Protein AF-A0A6P0PBB9-F1 (afdb_monomer)

Foldseek 3Di:
DDDDDDDDDPDDPPPPPPPPQPQDFWKKKKKFAADQFPAGDMWIWMWTWHSDAPDDQKTFTPWIWTADFPQLPDDPRDTQPPRFHNWPATIFGADPSDTLFGFTWTHDQQWTWTDGWDWDQDPVGIDTFAKTFGARPRHNDRRNGGIDHRCPGMDMDTPDDDPPPPPPPPVVVVVVVVVVVVVVVVVVPPD

Nearest PDB structures (foldseek):
  7dmn-assembly1_A  TM=2.524E-01  e=2.178E+00  Fusarium sp. FN080326
  5e4h-assembly2_B  TM=2.652E-01  e=3.005E+00  Dictyostelium discoideum
  8iyj-assembly1_T  TM=2.544E-01  e=4.869E+00  Mus musculus
  7ung-assembly1_Z  TM=2.372E-01  e=6.034E+00  Homo sapiens
  8snb-assembly1_7I  TM=2.114E-01  e=5.137E+00  Strongylocentrotus purpuratus

Sequence (191 aa):
MFKHFSIAAVGAAITTFTAVSAASAATFGFSFSNVNGAVNGTVEGTIELIESPVRDDRFLATSVIVTSSPDLGYNLPLNIFTDINQPSANTFIVVGGEIDGLLFNSNNETEGLFLNLIPVITPTGPELIGAALLSSAGARDPFSGVADIGASTVTFTSLSTTIPETVPEPGTILGLLTVGSLGALTRKREA

pLDDT: mean 79.9, std 23.29, range [30.28, 98.75]

Structure (mmCIF, N/CA/C/O backbone):
data_AF-A0A6P0PBB9-F1
#
_entry.id   AF-A0A6P0PBB9-F1
#
loop_
_atom_site.group_PDB
_atom_site.id
_atom_site.type_symbol
_atom_site.label_atom_id
_atom_site.label_alt_id
_atom_site.label_comp_id
_atom_site.label_asym_id
_atom_site.label_entity_id
_atom_site.label_seq_id
_atom_site.pdbx_PDB_ins_code
_atom_site.Cartn_x
_atom_site.Cartn_y
_atom_site.Cartn_z
_atom_site.occupancy
_atom_site.B_iso_or_equiv
_atom_site.auth_seq_id
_atom_site.auth_comp_id
_atom_site.auth_asym_id
_atom_site.auth_atom_id
_atom_site.pdbx_PDB_model_num
ATOM 1 N N . MET A 1 1 ? -44.610 -6.945 70.951 1.00 39.91 1 MET A N 1
ATOM 2 C CA . MET A 1 1 ? -43.267 -7.561 70.910 1.00 39.91 1 MET A CA 1
ATOM 3 C C . MET A 1 1 ? -42.734 -7.363 69.499 1.00 39.91 1 MET A C 1
ATOM 5 O O . MET A 1 1 ? -43.239 -7.976 68.572 1.00 39.91 1 MET A O 1
ATOM 9 N N . PHE A 1 2 ? -41.846 -6.386 69.322 1.00 34.22 2 PHE A N 1
ATOM 10 C CA . PHE A 1 2 ? -41.266 -6.026 68.028 1.00 34.22 2 PHE A CA 1
ATOM 11 C C . PHE A 1 2 ? -40.324 -7.126 67.533 1.00 34.22 2 PHE A C 1
ATOM 13 O O . PHE A 1 2 ? -39.486 -7.581 68.307 1.00 34.22 2 PHE A O 1
ATOM 20 N N . LYS A 1 3 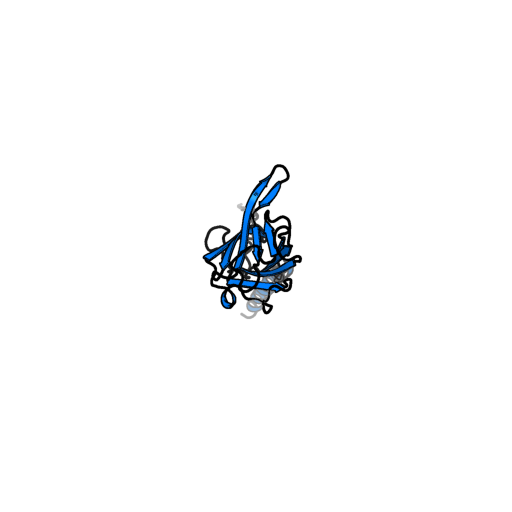? -40.391 -7.458 66.240 1.00 33.62 3 LYS A N 1
ATOM 21 C CA . LYS A 1 3 ? -39.208 -7.774 65.429 1.00 33.62 3 LYS A CA 1
ATOM 22 C C . LYS A 1 3 ? -39.499 -7.455 63.962 1.00 33.62 3 LYS A C 1
ATOM 24 O O . LYS A 1 3 ? -40.267 -8.138 63.297 1.00 33.62 3 LYS A O 1
ATOM 29 N N . HIS A 1 4 ? -38.892 -6.356 63.526 1.00 30.28 4 HIS A N 1
ATOM 30 C CA . HIS A 1 4 ? -38.685 -5.987 62.135 1.00 30.28 4 HIS A CA 1
ATOM 31 C C . HIS A 1 4 ? -37.740 -7.010 61.493 1.00 30.28 4 HIS A C 1
ATOM 33 O O . HIS A 1 4 ? -36.722 -7.344 62.099 1.00 30.28 4 HIS A O 1
ATOM 39 N N . PHE A 1 5 ? -38.027 -7.445 60.269 1.00 32.44 5 PHE A N 1
ATOM 40 C CA . PHE A 1 5 ? -36.995 -7.939 59.362 1.00 32.44 5 PHE A CA 1
ATOM 41 C C . PHE A 1 5 ? -37.011 -7.054 58.121 1.00 32.44 5 PHE A C 1
ATOM 43 O O . PHE A 1 5 ? -37.933 -7.098 57.310 1.00 32.44 5 PHE A O 1
ATOM 50 N N . SER A 1 6 ? -35.999 -6.198 58.039 1.00 30.73 6 SER A N 1
ATOM 51 C CA . SER A 1 6 ? -35.728 -5.335 56.901 1.00 30.73 6 SER A CA 1
ATOM 52 C C . SER A 1 6 ? -34.857 -6.070 55.881 1.00 30.73 6 SER A C 1
ATOM 54 O O . SER A 1 6 ? -33.832 -6.631 56.248 1.00 30.73 6 SER A O 1
ATOM 56 N N . ILE A 1 7 ? -35.307 -6.009 54.623 1.00 39.69 7 ILE A N 1
ATOM 57 C CA . ILE A 1 7 ? -34.580 -5.645 53.391 1.00 39.69 7 ILE A CA 1
ATOM 58 C C . ILE A 1 7 ? -33.255 -6.366 53.095 1.00 39.69 7 ILE A C 1
ATOM 60 O O . ILE A 1 7 ? -32.266 -6.162 53.786 1.00 39.69 7 ILE A O 1
ATOM 64 N N . ALA A 1 8 ? -33.192 -7.010 51.924 1.00 35.41 8 ALA A N 1
ATOM 65 C CA . ALA A 1 8 ? -32.148 -6.722 50.931 1.00 35.41 8 ALA A CA 1
ATOM 66 C C . ALA A 1 8 ? -32.523 -7.333 49.572 1.00 35.41 8 ALA A C 1
ATOM 68 O O . ALA A 1 8 ? -32.266 -8.504 49.304 1.00 35.41 8 ALA A O 1
ATOM 69 N N . ALA A 1 9 ? -33.131 -6.525 48.701 1.00 41.22 9 ALA A N 1
ATOM 70 C CA . ALA A 1 9 ? -33.120 -6.794 47.270 1.00 41.22 9 ALA A CA 1
ATOM 71 C C . ALA A 1 9 ? -31.678 -6.598 46.784 1.00 41.22 9 ALA A C 1
ATOM 73 O O . ALA A 1 9 ? -31.184 -5.472 46.743 1.00 41.22 9 ALA A O 1
ATOM 74 N N . VAL A 1 10 ? -30.986 -7.688 46.460 1.00 38.31 10 VAL A N 1
ATOM 75 C CA . VAL A 1 10 ? -29.681 -7.615 45.799 1.00 38.31 10 VAL A CA 1
ATOM 76 C C . VAL A 1 10 ? -29.955 -7.427 44.311 1.00 38.31 10 VAL A C 1
ATOM 78 O O . VAL A 1 10 ? -30.111 -8.387 43.561 1.00 38.31 10 VAL A O 1
ATOM 81 N N . GLY A 1 11 ? -30.095 -6.167 43.899 1.00 37.28 11 GLY A N 1
ATOM 82 C CA . GLY A 1 11 ? -30.025 -5.795 42.492 1.00 37.28 11 GLY A CA 1
ATOM 83 C C . GLY A 1 11 ? -28.614 -6.088 41.998 1.00 37.28 11 GLY A C 1
ATOM 84 O O . GLY A 1 11 ? -27.654 -5.496 42.487 1.00 37.28 11 GLY A O 1
ATOM 85 N N . ALA A 1 12 ? -28.481 -7.044 41.082 1.00 42.53 12 ALA A N 1
ATOM 86 C CA . ALA A 1 12 ? -27.213 -7.350 40.442 1.00 42.53 12 ALA A CA 1
ATOM 87 C C . ALA A 1 12 ? -26.723 -6.101 39.695 1.00 42.53 12 ALA A C 1
ATOM 89 O O . ALA A 1 12 ? -27.351 -5.652 38.736 1.00 42.53 12 ALA A O 1
ATOM 90 N N . ALA A 1 13 ? -25.615 -5.524 40.156 1.00 45.47 13 ALA A N 1
ATOM 91 C CA . ALA A 1 13 ? -24.893 -4.518 39.399 1.00 45.47 13 ALA A CA 1
ATOM 92 C C . ALA A 1 13 ? -24.313 -5.207 38.157 1.00 45.47 13 ALA A C 1
ATOM 94 O O . ALA A 1 13 ? -23.396 -6.020 38.261 1.00 45.47 13 ALA A O 1
ATOM 95 N N . ILE A 1 14 ? -24.885 -4.925 36.986 1.00 44.72 14 ILE A N 1
ATOM 96 C CA . ILE A 1 14 ? -24.265 -5.272 35.709 1.00 44.72 14 ILE A CA 1
ATOM 97 C C . ILE A 1 14 ? -23.102 -4.301 35.540 1.00 44.72 14 ILE A C 1
ATOM 99 O O . ILE A 1 14 ? -23.284 -3.151 35.144 1.00 44.72 14 ILE A O 1
ATOM 103 N N . THR A 1 15 ? -21.906 -4.746 35.902 1.00 43.25 15 THR A N 1
ATOM 104 C CA . THR A 1 15 ? -20.674 -4.028 35.593 1.00 43.25 15 THR A CA 1
ATOM 105 C C . THR A 1 15 ? -20.418 -4.198 34.099 1.00 43.25 15 THR A C 1
ATOM 107 O O . THR A 1 15 ? -19.995 -5.259 33.646 1.00 43.25 15 THR A O 1
ATOM 110 N N . THR A 1 16 ? -20.720 -3.172 33.308 1.00 42.78 16 THR A N 1
ATOM 111 C CA . THR A 1 16 ? -20.250 -3.068 31.925 1.00 42.78 16 THR A CA 1
ATOM 112 C C . THR A 1 16 ? -18.726 -3.051 31.930 1.00 42.78 16 THR A C 1
ATOM 114 O O . THR A 1 16 ? -18.116 -2.090 32.396 1.00 42.78 16 THR A O 1
ATOM 117 N N . PHE A 1 17 ? -18.109 -4.114 31.416 1.00 39.88 17 PHE A N 1
ATOM 118 C CA . PHE A 1 17 ? -16.698 -4.110 31.057 1.00 39.88 17 PHE A CA 1
ATOM 119 C C . PHE A 1 17 ? -16.538 -3.249 29.804 1.00 39.88 17 PHE A C 1
ATOM 121 O O . PHE A 1 17 ? -16.777 -3.704 28.689 1.00 39.88 17 PHE A O 1
ATOM 128 N N . THR A 1 18 ? -16.158 -1.987 29.975 1.00 42.75 18 THR A N 1
ATOM 129 C CA . THR A 1 18 ? -15.527 -1.243 28.886 1.00 42.75 18 THR A CA 1
ATOM 130 C C . THR A 1 18 ? -14.128 -1.817 28.726 1.00 42.75 18 THR A C 1
ATOM 132 O O . THR A 1 18 ? -13.267 -1.577 29.574 1.00 42.75 18 THR A O 1
ATOM 135 N N . ALA A 1 19 ? -13.920 -2.621 27.6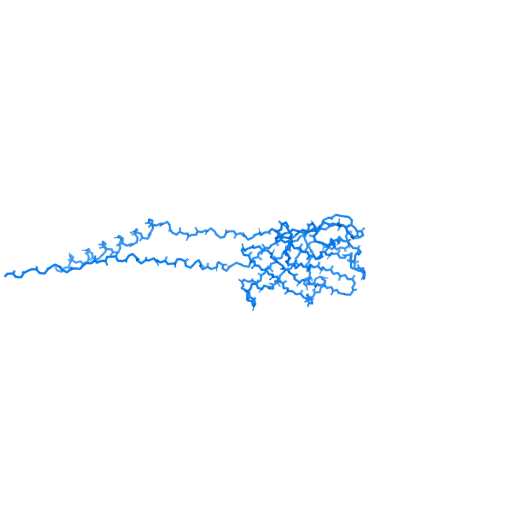82 1.00 41.44 19 ALA A N 1
ATOM 136 C CA . ALA A 1 19 ? -12.584 -3.005 27.255 1.00 41.44 19 ALA A CA 1
ATOM 137 C C . ALA A 1 19 ? -11.779 -1.716 27.040 1.00 41.44 19 ALA A C 1
ATOM 139 O O . ALA A 1 19 ? -12.121 -0.889 26.196 1.00 41.44 19 ALA A O 1
ATOM 140 N N . VAL A 1 20 ? -10.759 -1.507 27.871 1.00 42.41 20 VAL A N 1
ATOM 141 C CA . VAL A 1 20 ? -9.765 -0.459 27.655 1.00 42.41 20 VAL A CA 1
ATOM 142 C C . VAL A 1 20 ? -9.027 -0.870 26.390 1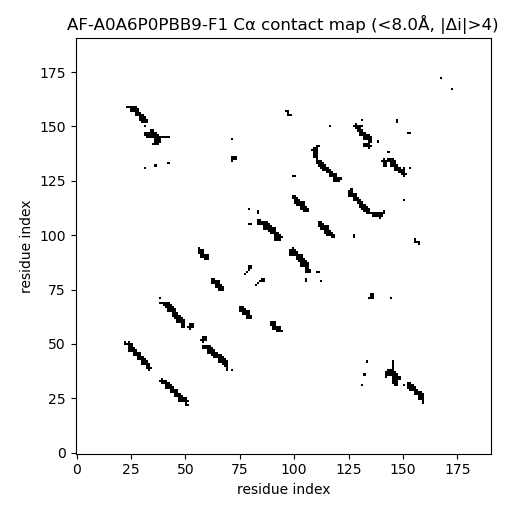.00 42.41 20 VAL A C 1
ATOM 144 O O . VAL A 1 20 ? -8.399 -1.928 26.379 1.00 42.41 20 VAL A O 1
ATOM 147 N N . SER A 1 21 ? -9.170 -0.088 25.315 1.00 42.09 21 SER A N 1
ATOM 148 C CA . SER A 1 21 ? -8.450 -0.321 24.066 1.00 42.09 21 SER A CA 1
ATOM 149 C C . SER A 1 21 ? -6.965 -0.411 24.394 1.00 42.09 21 SER A C 1
ATOM 151 O O . SER A 1 21 ? -6.385 0.550 24.907 1.00 42.09 21 SER A O 1
ATOM 153 N N . ALA A 1 22 ? -6.374 -1.582 24.172 1.00 42.34 22 ALA A N 1
ATOM 154 C CA . ALA A 1 22 ? -4.953 -1.774 24.368 1.00 42.34 22 ALA A CA 1
ATOM 155 C C . ALA A 1 22 ? -4.216 -0.773 23.472 1.00 42.34 22 ALA A C 1
ATOM 157 O O . ALA A 1 22 ? -4.412 -0.760 22.258 1.00 42.34 22 ALA A O 1
ATOM 158 N N . ALA A 1 23 ? -3.416 0.090 24.095 1.00 39.62 23 ALA A N 1
ATOM 159 C CA . ALA A 1 23 ? -2.460 0.942 23.413 1.00 39.62 23 ALA A CA 1
ATOM 160 C C . ALA A 1 23 ? -1.404 0.038 22.766 1.00 39.62 23 ALA A C 1
ATOM 162 O O . ALA A 1 23 ? -0.410 -0.335 23.386 1.00 39.62 23 ALA A O 1
ATOM 163 N N . SER A 1 24 ? -1.672 -0.386 21.538 1.00 50.66 24 SER A N 1
ATOM 164 C CA . SER A 1 24 ? -0.653 -0.862 20.619 1.00 50.66 24 SER A CA 1
ATOM 165 C C . SER A 1 24 ? -0.870 -0.147 19.299 1.00 50.66 24 SER A C 1
ATOM 167 O O . SER A 1 24 ? -1.982 -0.173 18.767 1.00 50.66 24 SER A O 1
ATOM 169 N N . ALA A 1 25 ? 0.187 0.469 18.773 1.00 58.62 25 ALA A N 1
ATOM 170 C CA . ALA A 1 25 ? 0.256 0.844 17.370 1.00 58.62 25 ALA A CA 1
ATOM 171 C C . ALA A 1 25 ? -0.221 -0.352 16.535 1.00 58.62 25 ALA A C 1
ATOM 173 O O . ALA A 1 25 ? 0.300 -1.464 16.671 1.00 58.62 25 ALA A O 1
ATOM 174 N N . ALA A 1 26 ? -1.281 -0.155 15.754 1.00 85.31 26 ALA A N 1
ATOM 175 C CA . ALA A 1 26 ? -1.808 -1.220 14.924 1.00 85.31 26 ALA A CA 1
ATOM 176 C C . ALA A 1 26 ? -0.886 -1.362 13.713 1.00 85.31 26 ALA A C 1
ATOM 178 O O . ALA A 1 26 ? -0.764 -0.441 12.900 1.00 85.31 26 ALA A O 1
ATOM 179 N N . THR A 1 27 ? -0.222 -2.510 13.619 1.00 92.50 27 THR A N 1
ATOM 180 C CA . THR A 1 27 ? 0.604 -2.852 12.464 1.00 92.50 27 THR A CA 1
ATOM 181 C C . THR A 1 27 ? -0.216 -3.683 11.494 1.00 92.50 27 THR A C 1
ATOM 183 O O . THR A 1 27 ? -0.802 -4.697 11.871 1.00 92.50 27 THR A O 1
ATOM 186 N N . PHE A 1 28 ? -0.223 -3.278 10.231 1.00 95.12 28 PHE A N 1
ATOM 187 C CA . PHE A 1 28 ? -0.875 -3.981 9.136 1.00 95.12 28 PHE A CA 1
ATOM 188 C C . PHE A 1 28 ? 0.162 -4.401 8.107 1.00 95.12 28 PHE A C 1
ATOM 190 O O . PHE A 1 28 ? 1.020 -3.612 7.729 1.00 95.12 28 PHE A O 1
ATOM 197 N N . GLY A 1 29 ? 0.070 -5.632 7.628 1.00 97.06 29 GLY A N 1
ATOM 198 C CA . GLY A 1 29 ? 0.677 -6.037 6.371 1.00 97.06 29 GLY A CA 1
ATOM 199 C C . GLY A 1 29 ? -0.207 -5.553 5.230 1.00 97.06 29 GLY A C 1
ATOM 200 O O . GLY A 1 29 ? -1.431 -5.592 5.357 1.00 97.06 29 GLY A O 1
ATOM 201 N N . PHE A 1 30 ? 0.393 -5.101 4.136 1.00 97.81 30 PHE A N 1
ATOM 202 C CA . PHE A 1 30 ? -0.316 -4.846 2.887 1.00 97.81 30 PHE A CA 1
ATOM 203 C C . PHE A 1 30 ? 0.329 -5.629 1.751 1.00 97.81 30 PHE A C 1
ATOM 205 O O . PHE A 1 30 ? 1.541 -5.850 1.749 1.00 97.81 30 PHE A O 1
ATOM 212 N N . SER A 1 31 ? -0.483 -6.021 0.776 1.00 98.38 31 SER A N 1
ATOM 213 C CA . SER A 1 31 ? -0.014 -6.632 -0.462 1.00 98.38 31 SER A CA 1
ATOM 214 C C . SER A 1 31 ? -0.897 -6.216 -1.629 1.00 98.38 31 SER A C 1
ATOM 216 O O . SER A 1 31 ? -2.109 -6.080 -1.464 1.00 98.38 31 SER A O 1
ATOM 218 N N . PHE A 1 32 ? -0.300 -6.011 -2.800 1.00 98.38 32 PHE A N 1
ATOM 219 C CA . PHE A 1 32 ? -1.023 -5.840 -4.059 1.00 98.38 32 PHE A CA 1
ATOM 220 C C . PHE A 1 32 ? -0.182 -6.349 -5.228 1.00 98.38 32 PHE A C 1
ATOM 222 O O . PHE A 1 32 ? 1.049 -6.284 -5.214 1.00 98.38 32 PHE A O 1
ATOM 229 N N . SER A 1 33 ? -0.849 -6.885 -6.243 1.00 98.12 33 SER A N 1
ATOM 230 C CA . SER A 1 33 ? -0.209 -7.473 -7.417 1.00 98.12 33 SER A CA 1
ATOM 231 C C . SER A 1 33 ? -0.519 -6.687 -8.677 1.00 98.12 33 SER A C 1
ATOM 233 O O . SER A 1 33 ? -1.516 -5.980 -8.772 1.00 98.12 33 SER A O 1
ATOM 235 N N . ASN A 1 34 ? 0.352 -6.817 -9.671 1.00 96.62 34 ASN A N 1
ATOM 236 C CA . ASN A 1 34 ? 0.190 -6.096 -10.919 1.00 96.62 34 ASN A CA 1
ATOM 237 C C . ASN A 1 34 ? -1.047 -6.564 -11.696 1.00 96.62 34 ASN A C 1
ATOM 239 O O . ASN A 1 34 ? -1.149 -7.737 -12.055 1.00 96.62 34 ASN A O 1
ATOM 243 N N . VAL A 1 35 ? -1.924 -5.621 -12.029 1.00 95.00 35 VAL A N 1
ATOM 244 C CA . VAL A 1 35 ? -3.057 -5.821 -12.946 1.00 95.00 35 VAL A CA 1
ATOM 245 C C . VAL A 1 35 ? -2.946 -4.891 -14.156 1.00 95.00 35 VAL A C 1
ATOM 247 O O . VAL A 1 35 ? -3.317 -5.269 -15.267 1.00 95.00 35 VAL A O 1
ATOM 250 N N . ASN A 1 36 ? -2.407 -3.684 -13.965 1.00 94.75 36 ASN A N 1
ATOM 251 C CA . ASN A 1 36 ? -2.392 -2.625 -14.979 1.00 94.75 36 ASN A CA 1
ATOM 252 C C . ASN A 1 36 ? -1.016 -1.984 -15.207 1.00 94.75 36 ASN A C 1
ATOM 254 O O . ASN A 1 36 ? -0.862 -1.242 -16.175 1.00 94.75 36 ASN A O 1
ATOM 258 N N . GLY A 1 37 ? -0.050 -2.205 -14.318 1.00 92.56 37 GLY A N 1
ATOM 259 C CA . GLY A 1 37 ? 1.284 -1.607 -14.386 1.00 92.56 37 GLY A CA 1
ATOM 260 C C . GLY A 1 37 ? 2.220 -2.318 -15.362 1.00 92.56 37 GLY A C 1
ATOM 261 O O . GLY A 1 37 ? 1.915 -3.388 -15.898 1.00 92.56 37 GLY A O 1
ATOM 262 N N . ALA A 1 38 ? 3.380 -1.708 -15.594 1.00 96.62 38 ALA A N 1
ATOM 263 C CA . ALA A 1 38 ? 4.379 -2.202 -16.539 1.00 96.62 38 ALA A CA 1
ATOM 264 C C . ALA A 1 38 ? 5.145 -3.441 -16.044 1.00 96.62 38 ALA A C 1
ATOM 266 O O . ALA A 1 38 ? 5.665 -4.204 -16.863 1.00 96.62 38 ALA A O 1
ATOM 267 N N . VAL A 1 39 ? 5.228 -3.650 -14.726 1.00 97.62 39 VAL A N 1
ATOM 268 C CA . VAL A 1 39 ? 6.043 -4.709 -14.120 1.00 97.62 39 VAL A CA 1
ATOM 269 C C . VAL A 1 39 ? 5.159 -5.724 -13.411 1.00 97.62 39 VAL A C 1
ATOM 271 O O . VAL A 1 39 ? 4.442 -5.401 -12.469 1.00 97.62 39 VAL A O 1
ATOM 274 N N . ASN A 1 40 ? 5.240 -6.981 -13.845 1.00 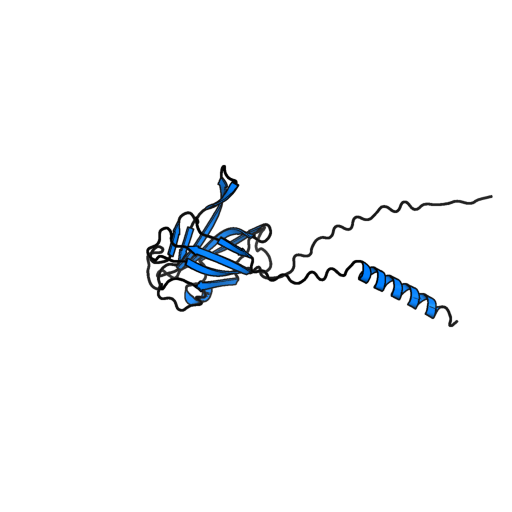97.12 40 ASN A N 1
ATOM 275 C CA . ASN A 1 40 ? 4.520 -8.078 -13.208 1.00 97.12 40 ASN A CA 1
ATOM 276 C C . ASN A 1 40 ? 5.144 -8.472 -11.866 1.00 97.12 40 ASN A C 1
ATOM 278 O O . ASN A 1 40 ? 6.364 -8.553 -11.730 1.00 97.12 40 ASN A O 1
ATOM 282 N N . GLY A 1 41 ? 4.277 -8.817 -10.918 1.00 97.12 41 GLY A N 1
ATOM 283 C CA . GLY A 1 41 ? 4.631 -9.362 -9.614 1.00 97.12 41 GLY A CA 1
ATOM 284 C C . GLY A 1 41 ? 3.836 -8.701 -8.496 1.00 97.12 41 GLY A C 1
ATOM 285 O O . GLY A 1 41 ? 2.804 -8.078 -8.752 1.00 97.12 41 GLY A O 1
ATOM 286 N N . THR A 1 42 ? 4.313 -8.872 -7.269 1.00 98.38 42 THR A N 1
ATOM 287 C CA . THR A 1 42 ? 3.597 -8.497 -6.048 1.00 98.38 42 THR A CA 1
ATOM 288 C C . THR A 1 42 ? 4.465 -7.583 -5.203 1.00 98.38 42 THR A C 1
ATOM 290 O O . THR A 1 42 ? 5.655 -7.842 -5.032 1.00 98.38 42 THR A O 1
ATOM 293 N N . VAL A 1 43 ? 3.864 -6.512 -4.699 1.00 98.75 43 VAL A N 1
ATOM 294 C CA . VAL A 1 43 ? 4.452 -5.636 -3.687 1.00 98.75 43 VAL A CA 1
ATOM 295 C C . VAL A 1 43 ? 3.880 -6.040 -2.343 1.00 98.75 43 VAL A C 1
ATOM 297 O O . VAL A 1 43 ? 2.665 -6.186 -2.218 1.00 98.75 43 VAL A O 1
ATOM 300 N N . GLU A 1 44 ? 4.738 -6.187 -1.342 1.00 98.75 44 GLU A N 1
ATOM 301 C CA . GLU A 1 44 ? 4.334 -6.415 0.041 1.00 98.75 44 GLU A CA 1
ATOM 302 C C . GLU A 1 44 ? 5.026 -5.417 0.959 1.00 98.75 44 GLU A C 1
ATOM 304 O O . GLU A 1 44 ? 6.133 -4.938 0.693 1.00 98.75 44 GLU A O 1
ATOM 309 N N . GLY A 1 45 ? 4.379 -5.108 2.072 1.00 98.38 45 GLY A N 1
ATOM 310 C CA . GLY A 1 45 ? 4.947 -4.210 3.053 1.00 98.38 45 GLY A CA 1
ATOM 311 C C . GLY A 1 45 ? 4.164 -4.159 4.347 1.00 98.38 45 GLY A C 1
ATOM 312 O O . GLY A 1 45 ? 3.220 -4.917 4.568 1.00 98.38 45 GLY A O 1
ATOM 313 N N . THR A 1 46 ? 4.573 -3.242 5.212 1.00 97.81 46 THR A N 1
ATOM 314 C CA . THR A 1 46 ? 3.950 -2.997 6.508 1.00 97.81 46 THR A CA 1
ATOM 315 C C . THR A 1 46 ? 3.588 -1.531 6.675 1.00 97.81 46 THR A C 1
ATOM 317 O O . THR A 1 46 ? 4.348 -0.649 6.273 1.00 97.81 46 THR A O 1
ATOM 320 N N . ILE A 1 47 ? 2.456 -1.282 7.319 1.00 97.50 47 ILE A N 1
ATOM 321 C CA . ILE A 1 47 ? 1.971 0.022 7.760 1.00 97.50 47 ILE A CA 1
ATOM 322 C C . ILE A 1 47 ? 1.889 -0.024 9.283 1.00 97.50 47 ILE A C 1
ATOM 324 O O . ILE A 1 47 ? 1.225 -0.896 9.836 1.00 97.50 47 ILE A O 1
ATOM 328 N N . GLU A 1 48 ? 2.539 0.913 9.957 1.00 95.75 48 GLU A N 1
ATOM 329 C CA . GLU A 1 48 ? 2.394 1.129 11.395 1.00 95.75 48 GLU A CA 1
ATOM 330 C C . GLU A 1 48 ? 1.575 2.397 11.611 1.00 95.75 48 GLU A C 1
ATOM 332 O O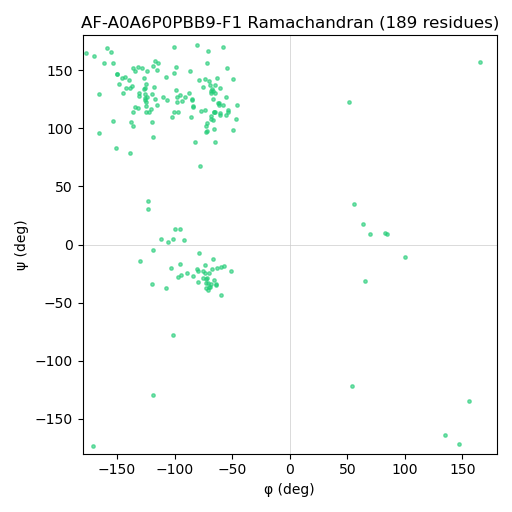 . GLU A 1 48 ? 1.918 3.458 11.082 1.00 95.75 48 GLU A O 1
ATOM 337 N N . LEU A 1 49 ? 0.476 2.288 12.355 1.00 94.75 49 LEU A N 1
ATOM 338 C CA . LEU A 1 49 ? -0.396 3.414 12.673 1.00 94.75 49 LEU A CA 1
ATOM 339 C C . LEU A 1 49 ? -0.111 3.967 14.069 1.00 94.75 49 LEU A C 1
ATOM 341 O O . LEU A 1 49 ? 0.281 3.237 14.977 1.00 94.75 49 LEU A O 1
ATOM 345 N N . ILE A 1 50 ? -0.385 5.257 14.260 1.00 91.75 50 ILE A N 1
ATOM 346 C CA . ILE A 1 50 ? -0.446 5.860 15.598 1.00 91.75 50 ILE A CA 1
ATOM 347 C C . ILE A 1 50 ? -1.424 5.096 16.508 1.00 91.75 50 ILE A C 1
ATOM 349 O O . ILE A 1 50 ? -2.420 4.538 16.054 1.00 91.75 50 ILE A O 1
ATOM 353 N N . GLU A 1 51 ? -1.177 5.125 17.816 1.00 86.06 51 GLU A N 1
ATOM 354 C CA . GLU A 1 51 ? -1.957 4.358 18.801 1.00 86.06 51 GLU A CA 1
ATOM 355 C C . GLU A 1 51 ? -3.410 4.828 18.960 1.00 86.06 51 GLU A C 1
ATOM 357 O O . GLU A 1 51 ? -4.249 4.109 19.496 1.00 86.06 51 GLU A O 1
ATOM 362 N N . SER A 1 52 ? -3.719 6.064 18.571 1.00 84.00 52 SER A N 1
ATOM 363 C CA . SER A 1 52 ? -5.041 6.662 18.758 1.00 84.00 52 SER A CA 1
ATOM 364 C C . SER A 1 52 ? -5.446 7.469 17.533 1.00 84.00 52 SER A C 1
ATOM 366 O O . SER A 1 52 ? -4.596 8.148 16.956 1.00 84.00 52 SER A O 1
ATOM 368 N N . PRO A 1 53 ? -6.728 7.433 17.138 1.00 87.25 53 PRO A N 1
ATOM 369 C CA . PRO A 1 53 ? -7.181 8.134 15.950 1.00 87.25 53 PRO A CA 1
ATOM 370 C C . PRO A 1 53 ? -7.004 9.646 16.110 1.00 87.25 53 PRO A C 1
ATOM 372 O O . PRO A 1 53 ? -7.232 10.211 17.181 1.00 87.25 53 PRO A O 1
ATOM 375 N N . VAL A 1 54 ? -6.643 10.325 15.020 1.00 90.06 54 VAL A N 1
ATOM 376 C CA . VAL A 1 54 ? -6.601 11.797 14.981 1.00 90.06 54 VAL A CA 1
ATOM 377 C C . VAL A 1 54 ? -7.997 12.405 14.977 1.00 90.06 54 VAL A C 1
ATOM 379 O O . VAL A 1 54 ? -8.182 13.535 15.427 1.00 90.06 54 VAL A O 1
ATOM 382 N N . ARG A 1 55 ? -8.977 11.674 14.438 1.00 88.56 55 ARG A N 1
ATOM 383 C CA . ARG A 1 55 ? -10.383 12.066 14.392 1.00 88.56 55 ARG A CA 1
ATOM 384 C C . ARG A 1 55 ? -11.241 10.858 14.038 1.00 88.56 55 ARG A C 1
ATOM 386 O O . ARG A 1 55 ? -10.991 10.236 13.014 1.00 88.56 55 ARG A O 1
ATOM 393 N N . ASP A 1 56 ? -12.289 10.608 14.814 1.00 88.19 56 ASP A N 1
ATOM 394 C CA . ASP A 1 56 ? -13.217 9.495 14.589 1.00 88.19 56 ASP A CA 1
ATOM 395 C C . ASP A 1 56 ? -12.456 8.151 14.488 1.00 88.19 56 ASP A C 1
ATOM 397 O O . ASP A 1 56 ? -11.726 7.795 15.408 1.00 88.19 56 ASP A O 1
ATOM 401 N N . ASP A 1 57 ? -12.590 7.434 13.377 1.00 88.19 57 ASP A N 1
ATOM 402 C CA . ASP A 1 57 ? -11.925 6.171 13.025 1.00 88.19 57 ASP A CA 1
ATOM 403 C C . ASP A 1 57 ? -10.658 6.364 12.168 1.00 88.19 57 ASP A C 1
ATOM 405 O O . ASP A 1 57 ? -10.141 5.415 11.578 1.00 88.19 57 ASP A O 1
ATOM 409 N N . ARG A 1 58 ? -10.155 7.602 12.070 1.00 91.56 58 ARG A N 1
ATOM 410 C CA . ARG A 1 58 ? -9.043 7.970 11.188 1.00 91.56 58 ARG A CA 1
ATOM 411 C C . ARG A 1 58 ? -7.721 8.002 11.930 1.00 91.56 58 ARG A C 1
ATOM 413 O O . ARG A 1 58 ? -7.549 8.752 12.890 1.00 91.56 58 ARG A O 1
ATOM 420 N N . PHE A 1 59 ? -6.753 7.281 11.397 1.00 94.88 59 PHE A N 1
ATOM 421 C CA . PHE A 1 59 ? -5.396 7.137 11.894 1.00 94.88 59 PHE A CA 1
ATOM 422 C C . PHE A 1 59 ? -4.395 7.683 10.873 1.00 94.88 59 PHE A C 1
ATOM 424 O O . PHE A 1 59 ? -4.679 7.775 9.677 1.00 94.88 59 PHE A O 1
ATOM 431 N N . LEU A 1 60 ? -3.209 8.039 11.356 1.00 96.38 60 LEU A N 1
ATOM 432 C CA . LEU A 1 60 ? -2.056 8.367 10.522 1.00 96.38 60 LEU A CA 1
ATOM 433 C C . LEU A 1 60 ? -1.051 7.222 10.612 1.00 96.38 60 LEU A C 1
ATOM 435 O O . LEU A 1 60 ? -0.866 6.663 11.696 1.00 96.38 60 LEU A O 1
ATOM 439 N N . ALA A 1 61 ? -0.364 6.915 9.516 1.00 97.12 61 ALA A N 1
ATOM 440 C CA . ALA A 1 61 ? 0.802 6.049 9.583 1.00 97.12 61 ALA A CA 1
ATOM 441 C C . ALA A 1 61 ? 1.998 6.806 10.172 1.00 97.12 61 ALA A C 1
ATOM 443 O O . ALA A 1 61 ? 2.269 7.947 9.786 1.00 97.12 61 ALA A O 1
ATOM 444 N N . THR A 1 62 ? 2.714 6.159 11.086 1.00 96.06 62 THR A N 1
ATOM 445 C CA . THR A 1 62 ? 4.047 6.561 11.556 1.00 96.06 62 THR A CA 1
ATOM 446 C C . THR A 1 62 ? 5.147 5.940 10.702 1.00 96.06 62 THR A C 1
ATOM 448 O O . THR A 1 62 ? 6.238 6.500 10.616 1.00 96.06 62 THR A O 1
ATOM 451 N N . SER A 1 63 ? 4.854 4.807 10.057 1.00 96.19 63 SER A N 1
ATOM 452 C CA . SER A 1 63 ? 5.781 4.084 9.194 1.00 96.19 63 SER A CA 1
ATOM 453 C C . SER A 1 63 ? 5.034 3.370 8.070 1.00 96.19 63 SER A C 1
ATOM 455 O O . SER A 1 63 ? 3.987 2.763 8.296 1.00 96.19 63 SER A O 1
ATOM 457 N N . VAL A 1 64 ? 5.582 3.430 6.855 1.00 98.25 64 VAL A N 1
ATOM 458 C CA . VAL A 1 64 ? 5.180 2.583 5.724 1.00 98.25 64 VAL A CA 1
ATOM 459 C C . VAL A 1 64 ? 6.451 2.062 5.070 1.00 98.25 64 VAL A C 1
ATOM 461 O O . VAL A 1 64 ? 7.275 2.847 4.597 1.00 98.25 64 VAL A O 1
ATOM 464 N N . ILE A 1 65 ? 6.616 0.742 5.071 1.00 98.50 65 ILE A N 1
ATOM 465 C CA . ILE A 1 65 ? 7.817 0.061 4.584 1.00 98.50 65 ILE A CA 1
ATOM 466 C C . ILE A 1 65 ? 7.401 -0.966 3.541 1.00 98.50 65 ILE A C 1
ATOM 468 O O . ILE A 1 65 ? 6.610 -1.852 3.846 1.00 98.50 65 ILE A O 1
ATOM 472 N N . VAL A 1 66 ? 7.959 -0.883 2.336 1.00 98.62 66 VAL A N 1
ATOM 473 C CA . VAL A 1 66 ? 7.866 -1.959 1.341 1.00 98.62 66 VAL A CA 1
ATOM 474 C C . VAL A 1 66 ? 8.963 -2.972 1.651 1.00 98.62 66 VAL A C 1
ATOM 476 O O . VAL A 1 66 ? 10.149 -2.639 1.663 1.00 98.62 66 VAL A O 1
ATOM 479 N N . THR A 1 67 ? 8.570 -4.205 1.949 1.00 98.38 67 THR A N 1
ATOM 480 C CA . THR A 1 67 ? 9.479 -5.289 2.344 1.00 98.38 67 THR A CA 1
ATOM 481 C C . THR A 1 67 ? 9.845 -6.187 1.169 1.00 98.38 67 THR A C 1
ATOM 483 O O . THR A 1 67 ? 10.942 -6.745 1.157 1.00 98.38 67 THR A O 1
ATOM 486 N N . SER A 1 68 ? 8.963 -6.304 0.173 1.00 98.44 68 SER A N 1
ATOM 487 C CA . SER A 1 68 ? 9.201 -7.060 -1.056 1.00 98.44 68 SER A CA 1
ATOM 488 C C . SER A 1 68 ? 8.574 -6.350 -2.263 1.00 98.44 68 SER A C 1
ATOM 490 O O . SER A 1 68 ? 7.524 -5.713 -2.167 1.00 98.44 68 SER A O 1
ATOM 492 N N . SER A 1 69 ? 9.240 -6.432 -3.412 1.00 98.12 69 SER A N 1
ATOM 493 C CA . SER A 1 69 ? 8.712 -6.009 -4.709 1.00 98.12 69 SER A CA 1
ATOM 494 C C . SER A 1 69 ? 9.433 -6.776 -5.820 1.00 98.12 69 SER A C 1
ATOM 496 O O . SER A 1 69 ? 10.503 -7.347 -5.578 1.00 98.12 69 SER A O 1
ATOM 498 N N . PRO A 1 70 ? 8.920 -6.760 -7.061 1.00 97.62 70 PRO A N 1
ATOM 499 C CA . PRO A 1 70 ? 9.728 -7.083 -8.233 1.00 97.62 70 PRO A CA 1
ATOM 500 C C . PRO A 1 70 ? 10.941 -6.148 -8.333 1.00 97.62 70 PRO A C 1
ATOM 502 O O . PRO A 1 70 ? 11.021 -5.144 -7.617 1.00 97.62 70 PRO A O 1
ATOM 505 N N . ASP A 1 71 ? 11.875 -6.454 -9.235 1.00 96.81 71 ASP A N 1
ATOM 506 C CA . ASP A 1 71 ? 12.999 -5.554 -9.496 1.00 96.81 71 ASP A CA 1
ATOM 507 C C . ASP A 1 71 ? 12.497 -4.247 -10.127 1.00 96.81 71 ASP A C 1
ATOM 509 O O . ASP A 1 71 ? 12.179 -4.178 -11.314 1.00 96.81 71 ASP A O 1
ATOM 513 N N . LEU A 1 72 ? 12.377 -3.232 -9.276 1.00 97.25 72 LEU A N 1
ATOM 514 C CA . LEU A 1 72 ? 11.946 -1.878 -9.606 1.00 97.25 72 LEU A CA 1
ATOM 515 C C . LEU A 1 72 ? 13.094 -0.872 -9.447 1.00 97.25 72 LEU A C 1
ATOM 517 O O . LEU A 1 72 ? 12.869 0.323 -9.589 1.00 97.25 72 LEU A O 1
ATOM 521 N N . GLY A 1 73 ? 14.315 -1.322 -9.134 1.00 97.38 73 GLY A N 1
ATOM 522 C CA . GLY A 1 73 ? 15.462 -0.443 -8.880 1.00 97.38 73 GLY A CA 1
ATOM 523 C C . GLY A 1 73 ? 15.555 0.129 -7.457 1.00 97.38 73 GLY A C 1
ATOM 524 O O . GLY A 1 73 ? 16.400 0.989 -7.209 1.00 97.38 73 GLY A O 1
ATOM 525 N N . TYR A 1 74 ? 14.733 -0.346 -6.516 1.00 97.25 74 TYR A N 1
ATOM 526 C CA . TYR A 1 74 ? 14.834 0.006 -5.095 1.00 97.25 74 TYR A CA 1
ATOM 527 C C . TYR A 1 74 ? 15.800 -0.898 -4.332 1.00 97.25 74 TYR A C 1
ATOM 529 O O . TYR A 1 74 ? 15.897 -2.096 -4.593 1.00 97.25 74 TYR A O 1
ATOM 537 N N . ASN A 1 75 ? 16.435 -0.339 -3.300 1.00 96.50 75 ASN A N 1
ATOM 538 C CA . ASN A 1 75 ? 17.017 -1.142 -2.230 1.00 96.50 75 ASN A CA 1
ATOM 539 C C . ASN A 1 75 ? 15.917 -1.451 -1.211 1.00 96.50 75 ASN A C 1
ATOM 541 O O . ASN A 1 75 ? 15.287 -0.530 -0.696 1.00 96.50 75 ASN A O 1
ATOM 545 N N . LEU A 1 76 ? 15.690 -2.733 -0.929 1.00 97.44 76 LEU A N 1
ATOM 546 C CA . LEU A 1 76 ? 14.695 -3.171 0.047 1.00 97.44 76 LEU A CA 1
ATOM 547 C C . LEU A 1 76 ? 15.352 -3.529 1.394 1.00 97.44 76 LEU A C 1
ATOM 549 O O . LEU A 1 76 ? 16.474 -4.046 1.400 1.00 97.44 76 LEU A O 1
ATOM 553 N N . PRO A 1 77 ? 14.662 -3.316 2.531 1.00 98.12 77 PRO A N 1
ATOM 554 C CA . PRO A 1 77 ? 13.331 -2.712 2.649 1.00 98.12 77 PRO A CA 1
ATOM 555 C C . PRO A 1 77 ? 13.346 -1.209 2.332 1.00 98.12 77 PRO A C 1
ATOM 557 O O . PRO A 1 77 ? 14.275 -0.507 2.719 1.00 98.12 77 PRO A O 1
ATOM 560 N N . LEU A 1 78 ? 12.308 -0.731 1.646 1.00 98.12 78 LEU A N 1
ATOM 561 C CA . LEU A 1 78 ? 12.162 0.669 1.250 1.00 98.12 78 LEU A CA 1
ATOM 562 C C . LEU A 1 78 ? 11.267 1.391 2.260 1.00 98.12 78 LEU A C 1
ATOM 564 O O . LEU A 1 78 ? 10.071 1.102 2.351 1.00 98.12 78 LEU A O 1
ATOM 568 N N . ASN A 1 79 ? 11.830 2.339 3.006 1.00 98.00 79 ASN A N 1
ATOM 569 C CA . ASN A 1 79 ? 11.077 3.186 3.921 1.00 98.00 79 ASN A CA 1
ATOM 570 C C . ASN A 1 79 ? 10.515 4.390 3.165 1.00 98.00 79 ASN A C 1
ATOM 572 O O . ASN A 1 79 ? 11.229 5.317 2.791 1.00 98.00 79 ASN A O 1
ATOM 576 N N . ILE A 1 80 ? 9.200 4.415 2.986 1.00 98.25 80 ILE A N 1
ATOM 577 C CA . ILE A 1 80 ? 8.540 5.404 2.136 1.00 98.25 80 ILE A CA 1
ATOM 578 C C . ILE A 1 80 ? 8.709 6.836 2.662 1.00 98.25 80 ILE A C 1
ATOM 580 O O . ILE A 1 80 ? 8.841 7.764 1.867 1.00 98.25 80 ILE A O 1
ATOM 584 N N . PHE A 1 81 ? 8.756 7.025 3.984 1.00 96.88 81 PHE A N 1
ATOM 585 C CA . PHE A 1 81 ? 8.838 8.351 4.606 1.00 96.88 81 PHE A CA 1
ATOM 586 C C . PHE A 1 81 ? 10.215 9.000 4.441 1.00 96.88 81 PHE A C 1
ATOM 588 O O . PHE A 1 81 ? 10.314 10.231 4.439 1.00 96.88 81 PHE A O 1
ATOM 595 N N . THR A 1 82 ? 11.274 8.190 4.357 1.00 95.50 82 THR A N 1
ATOM 596 C CA . THR A 1 82 ? 12.663 8.669 4.306 1.00 95.50 82 THR A CA 1
ATOM 597 C C . THR A 1 82 ? 13.299 8.510 2.936 1.00 95.50 82 THR A C 1
ATOM 599 O O . THR A 1 82 ? 14.056 9.387 2.530 1.00 95.50 82 THR A O 1
ATOM 602 N N . ASP A 1 83 ? 12.990 7.424 2.232 1.00 96.44 83 ASP A N 1
ATOM 603 C CA . ASP A 1 83 ? 13.695 7.033 1.011 1.00 96.44 83 ASP A CA 1
ATOM 604 C C . ASP A 1 83 ? 12.990 7.554 -0.245 1.00 96.44 83 ASP A C 1
ATOM 606 O O . ASP A 1 83 ? 13.644 7.790 -1.256 1.00 96.44 83 ASP A O 1
ATOM 610 N N . ILE A 1 84 ? 11.671 7.782 -0.171 1.00 95.88 84 ILE A N 1
ATOM 611 C CA . ILE A 1 84 ? 10.900 8.432 -1.237 1.00 95.88 84 ILE A CA 1
ATOM 612 C C . ILE A 1 84 ? 10.652 9.892 -0.876 1.00 95.88 84 ILE A C 1
ATOM 614 O O . ILE A 1 84 ? 11.302 10.788 -1.416 1.00 95.88 84 ILE A O 1
ATOM 618 N N . ASN A 1 85 ? 9.688 10.137 0.014 1.00 96.81 85 ASN A N 1
ATOM 619 C CA . ASN A 1 85 ? 9.316 11.467 0.475 1.00 96.81 85 ASN A CA 1
ATOM 620 C C . ASN A 1 85 ? 8.356 11.382 1.668 1.00 96.81 85 ASN A C 1
ATOM 622 O O . ASN A 1 85 ? 7.649 10.390 1.870 1.00 96.81 85 ASN A O 1
ATOM 626 N N . GLN A 1 86 ? 8.229 12.483 2.404 1.00 96.38 86 GLN A N 1
ATOM 627 C CA . GLN A 1 86 ? 7.114 12.635 3.331 1.00 96.38 86 GLN A CA 1
ATOM 628 C C . GLN A 1 86 ? 5.781 12.573 2.565 1.00 96.38 86 GLN A C 1
ATOM 630 O O . GLN A 1 86 ? 5.647 13.208 1.512 1.00 96.38 86 GLN A O 1
ATOM 635 N N . PRO A 1 87 ? 4.790 11.814 3.062 1.00 96.81 87 PRO A N 1
ATOM 636 C CA . PRO A 1 87 ? 3.535 11.635 2.354 1.00 96.81 87 PRO A CA 1
ATOM 637 C C . PRO A 1 87 ? 2.742 12.946 2.273 1.00 96.81 87 PRO A C 1
ATOM 639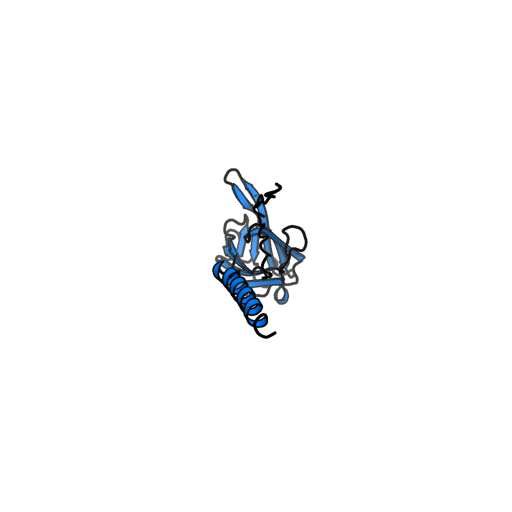 O O . PRO A 1 87 ? 2.528 13.633 3.270 1.00 96.81 87 PRO A O 1
ATOM 642 N N . SER A 1 88 ? 2.255 13.263 1.074 1.00 96.44 88 SER A N 1
ATOM 643 C CA . SER A 1 88 ? 1.332 14.379 0.822 1.00 96.44 88 SER A CA 1
ATOM 644 C C . SER A 1 88 ? -0.096 14.077 1.292 1.00 96.44 88 SER A C 1
ATOM 646 O O . SER A 1 88 ? -0.866 14.992 1.582 1.00 96.44 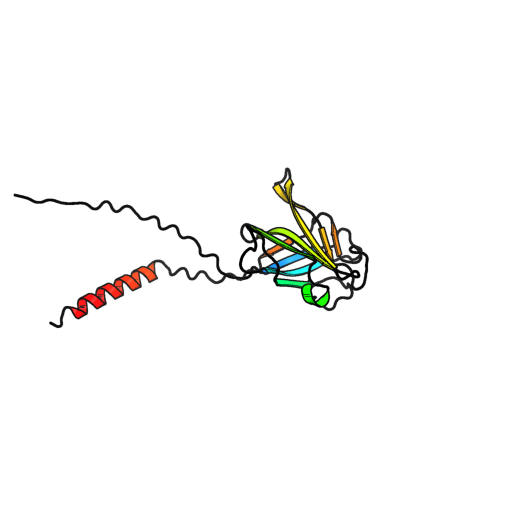88 SER A O 1
ATOM 648 N N . ALA A 1 89 ? -0.437 12.790 1.408 1.00 97.56 89 ALA A N 1
ATOM 649 C CA . ALA A 1 89 ? -1.637 12.297 2.067 1.00 97.56 89 ALA A CA 1
ATOM 650 C C . ALA A 1 89 ? -1.283 11.077 2.920 1.00 97.56 89 ALA A C 1
ATOM 652 O O . ALA A 1 89 ? -0.529 10.217 2.473 1.00 97.56 89 ALA A O 1
ATOM 653 N N . ASN A 1 90 ? -1.811 11.014 4.140 1.00 97.81 90 ASN A N 1
ATOM 654 C CA . ASN A 1 90 ? -1.521 9.957 5.104 1.00 97.81 90 ASN A CA 1
ATOM 655 C C . ASN A 1 90 ? -2.739 9.775 6.011 1.00 97.81 90 ASN A C 1
ATOM 657 O O . ASN A 1 90 ? -2.838 10.411 7.052 1.00 97.81 90 ASN A O 1
ATOM 661 N N . THR A 1 91 ? -3.738 9.013 5.587 1.00 97.00 91 THR A N 1
ATOM 662 C CA . THR A 1 91 ? -4.942 8.772 6.390 1.00 97.00 91 THR A CA 1
ATOM 663 C C . THR A 1 91 ? -5.440 7.361 6.157 1.00 97.00 91 THR A C 1
ATOM 665 O O . THR A 1 91 ? -5.626 6.953 5.017 1.00 97.00 91 THR A O 1
ATOM 668 N N 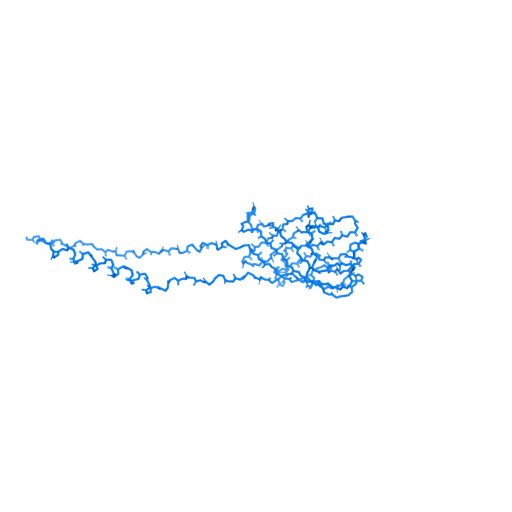. PHE A 1 92 ? -5.702 6.645 7.242 1.00 96.75 92 PHE A N 1
ATOM 669 C CA . PHE A 1 92 ? -6.210 5.278 7.245 1.00 96.75 92 PHE A CA 1
ATOM 670 C C . PHE A 1 92 ? -7.467 5.230 8.104 1.00 96.75 92 PHE A C 1
ATOM 672 O O . PHE A 1 92 ? -7.485 5.796 9.192 1.00 96.75 92 PHE A O 1
ATOM 679 N N . ILE A 1 93 ? -8.520 4.595 7.614 1.00 93.62 93 ILE A N 1
ATOM 680 C CA . ILE A 1 93 ? -9.766 4.354 8.335 1.00 93.62 93 ILE A CA 1
ATOM 681 C C . ILE A 1 93 ? -9.691 2.932 8.873 1.00 93.62 93 ILE A C 1
ATOM 683 O O . ILE A 1 93 ? -9.494 1.995 8.099 1.00 93.62 93 ILE A O 1
ATOM 687 N N . VAL A 1 94 ? -9.817 2.780 10.191 1.00 91.25 94 VAL A N 1
ATOM 688 C CA . VAL A 1 94 ? -9.743 1.473 10.852 1.00 91.25 94 VAL A CA 1
ATOM 689 C C . VAL A 1 94 ? -11.035 1.201 11.602 1.00 91.25 94 VAL A C 1
ATOM 691 O O . VAL A 1 94 ? -11.358 1.890 12.570 1.00 91.25 94 VAL A O 1
ATOM 694 N N . VAL A 1 95 ? -11.749 0.157 11.187 1.00 86.75 95 VAL A N 1
ATOM 695 C CA . VAL A 1 95 ? -13.014 -0.272 11.793 1.00 86.75 95 VAL A CA 1
ATOM 696 C C . VAL A 1 95 ? -12.888 -1.743 12.163 1.00 86.75 95 VAL A C 1
ATOM 698 O O . VAL A 1 95 ? -12.437 -2.559 11.370 1.00 86.75 95 VAL A O 1
ATOM 701 N N . GLY A 1 96 ? -13.224 -2.097 13.406 1.00 84.56 96 GLY A N 1
ATOM 702 C CA . GLY A 1 96 ? -13.155 -3.494 13.857 1.00 84.56 96 GLY A CA 1
ATOM 703 C C . GLY A 1 96 ? -11.747 -4.110 13.858 1.00 84.56 96 GLY A C 1
ATOM 704 O O . GLY A 1 96 ? -11.628 -5.327 13.924 1.00 84.56 96 GLY A O 1
ATOM 705 N N . GLY A 1 97 ? -10.690 -3.291 13.807 1.00 85.25 97 GLY A N 1
ATOM 706 C CA . GLY A 1 97 ? -9.304 -3.762 13.717 1.00 85.25 97 GLY A CA 1
ATOM 707 C C . GLY A 1 97 ? -8.828 -4.066 12.294 1.00 85.25 97 GLY A C 1
ATOM 708 O O . GLY A 1 97 ? -7.733 -4.603 12.139 1.00 85.25 97 GLY A O 1
ATOM 709 N N . GLU A 1 98 ? -9.612 -3.707 11.276 1.00 88.50 98 GLU A N 1
ATOM 710 C CA . GLU A 1 98 ? -9.292 -3.865 9.855 1.00 88.50 98 GLU A CA 1
ATOM 711 C C . GLU A 1 98 ? -9.243 -2.505 9.151 1.00 88.50 98 GLU A C 1
ATOM 713 O O . GLU A 1 98 ? -9.884 -1.543 9.581 1.00 88.50 98 GLU A O 1
ATOM 718 N N . ILE A 1 99 ? -8.469 -2.420 8.066 1.00 91.50 99 ILE A N 1
ATOM 719 C CA . ILE A 1 99 ? -8.454 -1.237 7.202 1.00 91.50 99 ILE A CA 1
ATOM 720 C C . ILE A 1 99 ? -9.745 -1.217 6.375 1.00 91.50 99 ILE A C 1
ATOM 722 O O . ILE A 1 99 ? -9.939 -2.078 5.521 1.00 91.50 99 ILE A O 1
ATOM 726 N N . ASP A 1 100 ? -10.585 -0.207 6.595 1.00 90.81 100 ASP A N 1
ATOM 727 C CA . ASP A 1 100 ? -11.876 -0.010 5.909 1.00 90.81 100 ASP A CA 1
ATOM 728 C C . ASP A 1 100 ? -11.823 1.122 4.862 1.00 90.81 100 ASP A C 1
ATOM 730 O O . ASP A 1 100 ? -12.797 1.471 4.201 1.00 90.81 100 ASP A O 1
ATOM 734 N N . GLY A 1 101 ? -10.656 1.730 4.679 1.00 94.69 101 GLY A N 1
ATOM 735 C CA . GLY A 1 101 ? -10.423 2.761 3.677 1.00 94.69 101 GLY A CA 1
ATOM 736 C C . GLY A 1 101 ? -9.128 3.496 3.959 1.00 94.69 101 GLY A C 1
ATOM 737 O O . GLY A 1 101 ? -8.646 3.510 5.090 1.00 94.69 101 GLY A O 1
ATOM 738 N N . LEU A 1 102 ? -8.531 4.108 2.943 1.00 96.81 102 LEU A N 1
ATOM 739 C CA . LEU A 1 102 ? -7.292 4.858 3.130 1.00 96.81 102 LEU A CA 1
ATOM 740 C C . LEU A 1 102 ? -7.020 5.830 1.981 1.00 96.81 102 LEU A C 1
ATOM 742 O O . LEU A 1 102 ? -7.450 5.642 0.844 1.00 96.81 102 LEU A O 1
ATOM 746 N N . LEU A 1 103 ? -6.237 6.854 2.291 1.00 97.75 103 LEU A N 1
ATOM 747 C CA . LEU A 1 103 ? -5.656 7.800 1.353 1.00 97.75 103 LEU A CA 1
ATOM 748 C C . LEU A 1 103 ? -4.196 8.020 1.760 1.00 97.75 103 LEU A C 1
ATOM 750 O O . LEU A 1 103 ? -3.909 8.753 2.712 1.00 97.75 103 LEU A O 1
ATOM 754 N N . PHE A 1 104 ? -3.280 7.379 1.044 1.00 98.44 104 PHE A N 1
ATOM 755 C CA . PHE A 1 104 ? -1.846 7.456 1.277 1.00 98.44 104 PHE A CA 1
ATOM 756 C C . PHE A 1 104 ? -1.105 7.717 -0.036 1.00 98.44 104 PHE A C 1
ATOM 758 O O . PHE A 1 104 ? -1.132 6.895 -0.948 1.00 98.44 104 PHE A O 1
ATOM 765 N N . ASN A 1 105 ? -0.413 8.853 -0.120 1.00 98.00 105 ASN A N 1
ATOM 766 C CA . ASN A 1 105 ? 0.337 9.257 -1.307 1.00 98.00 105 ASN A CA 1
ATOM 767 C C . ASN A 1 105 ? 1.702 9.805 -0.899 1.00 98.00 105 ASN A C 1
ATOM 769 O O . ASN A 1 105 ? 1.781 10.882 -0.301 1.00 98.00 105 ASN A O 1
ATOM 773 N N . SER A 1 106 ? 2.772 9.108 -1.270 1.00 98.00 106 SER A N 1
ATOM 774 C CA . SER A 1 106 ? 4.146 9.597 -1.149 1.00 98.00 106 SER A CA 1
ATOM 775 C C . SER A 1 106 ? 4.841 9.513 -2.499 1.00 98.00 106 SER A C 1
ATOM 777 O O . SER A 1 106 ? 4.852 8.456 -3.123 1.00 98.00 106 SER A O 1
ATOM 779 N N . ASN A 1 107 ? 5.403 10.630 -2.956 1.00 96.69 107 ASN A N 1
ATOM 780 C CA . ASN A 1 107 ? 6.147 10.709 -4.203 1.00 96.69 107 ASN A CA 1
ATOM 781 C C . ASN A 1 107 ? 7.191 11.838 -4.181 1.00 96.69 107 ASN A C 1
ATOM 783 O O . ASN A 1 107 ? 7.037 12.824 -3.459 1.00 96.69 107 ASN A O 1
ATOM 787 N N . ASN A 1 108 ? 8.231 11.719 -5.008 1.00 94.62 108 ASN A N 1
ATOM 788 C CA . ASN A 1 108 ? 9.324 12.698 -5.134 1.00 94.62 108 ASN A CA 1
ATOM 789 C C . ASN A 1 108 ? 9.503 13.226 -6.574 1.00 94.62 108 ASN A C 1
ATOM 791 O O . ASN A 1 108 ? 10.617 13.438 -7.038 1.00 94.62 108 ASN A O 1
ATOM 795 N N . GLU A 1 109 ? 8.390 13.434 -7.290 1.00 91.12 109 GLU A N 1
ATOM 796 C CA . GLU A 1 109 ? 8.291 13.743 -8.737 1.00 91.12 109 GLU A CA 1
ATOM 797 C C . GLU A 1 109 ? 8.745 12.640 -9.692 1.00 91.12 109 GLU A C 1
ATOM 799 O O . GLU A 1 109 ? 8.243 12.567 -10.817 1.00 91.12 109 GLU A O 1
ATOM 804 N N . THR A 1 110 ? 9.713 11.830 -9.279 1.00 94.56 110 THR A N 1
ATOM 805 C CA . THR A 1 110 ? 10.256 10.745 -10.086 1.00 94.56 110 THR A CA 1
ATOM 806 C C . THR A 1 110 ? 9.749 9.391 -9.674 1.00 94.56 110 THR A C 1
ATOM 808 O O . THR A 1 110 ? 9.848 8.495 -10.478 1.00 94.56 110 THR A O 1
ATOM 811 N N . GLU A 1 111 ? 9.238 9.195 -8.470 1.00 96.06 111 GLU A N 1
ATOM 812 C CA . GLU A 1 111 ? 8.712 7.895 -8.067 1.00 96.06 111 GLU A CA 1
ATOM 813 C C . GLU A 1 111 ? 7.743 8.046 -6.895 1.00 96.06 111 GLU A C 1
ATOM 815 O O . GLU A 1 111 ? 7.660 9.131 -6.310 1.00 96.06 111 GLU A O 1
ATOM 820 N N . GLY A 1 112 ? 7.004 6.994 -6.546 1.00 97.31 112 GLY A N 1
ATOM 821 C CA . GLY A 1 112 ? 6.094 7.025 -5.414 1.00 97.31 112 GLY A CA 1
ATOM 822 C C . GLY A 1 112 ? 5.368 5.723 -5.098 1.00 97.31 112 GLY A C 1
ATOM 823 O O . GLY A 1 112 ? 5.279 4.811 -5.922 1.00 97.31 112 GLY A O 1
ATOM 824 N N . LEU A 1 113 ? 4.804 5.701 -3.890 1.00 98.31 113 LEU A N 1
ATOM 825 C CA . LEU A 1 113 ? 3.805 4.743 -3.433 1.00 98.31 113 LEU A CA 1
ATOM 826 C C . LEU A 1 113 ? 2.464 5.465 -3.275 1.00 98.31 113 LEU A C 1
ATOM 828 O O . LEU A 1 113 ? 2.352 6.464 -2.556 1.00 98.31 113 LEU A O 1
ATOM 832 N N . PHE A 1 114 ? 1.442 4.912 -3.916 1.00 97.94 114 PHE A N 1
ATOM 833 C CA . PHE A 1 114 ? 0.071 5.398 -3.875 1.00 97.94 114 PHE A CA 1
ATOM 834 C C . PHE A 1 114 ? -0.820 4.253 -3.419 1.00 97.94 114 PHE A C 1
ATOM 836 O O . PHE A 1 114 ? -0.902 3.231 -4.091 1.00 97.94 114 PHE A O 1
ATOM 843 N N . LEU A 1 115 ? -1.501 4.426 -2.296 1.00 98.00 115 LEU A N 1
ATOM 844 C CA . LEU A 1 115 ? -2.551 3.535 -1.834 1.00 98.00 115 LEU A CA 1
ATOM 845 C C . LEU A 1 115 ? -3.771 4.431 -1.629 1.00 98.00 115 LEU A C 1
ATOM 847 O O . LEU A 1 115 ? -3.750 5.322 -0.787 1.00 98.00 115 LEU A O 1
ATOM 851 N N . ASN A 1 116 ? -4.822 4.251 -2.420 1.00 97.50 116 ASN A N 1
ATOM 852 C CA . ASN A 1 116 ? -6.025 5.076 -2.341 1.00 97.50 116 ASN A CA 1
ATOM 853 C C . ASN A 1 116 ? -7.234 4.163 -2.465 1.00 97.50 116 ASN A C 1
ATOM 855 O O . ASN A 1 116 ? -7.511 3.693 -3.563 1.00 97.50 116 ASN A O 1
ATOM 859 N N . LEU A 1 117 ? -7.928 3.903 -1.358 1.00 96.81 117 LEU A N 1
ATOM 860 C CA . LEU A 1 117 ? -9.037 2.955 -1.283 1.00 96.81 117 LEU A CA 1
ATOM 861 C C . LEU A 1 117 ? -10.233 3.601 -0.601 1.00 96.81 117 LEU A C 1
ATOM 863 O O . LEU A 1 117 ? -10.113 4.183 0.479 1.00 96.81 117 LEU A O 1
ATOM 867 N N . ILE A 1 118 ? -11.392 3.478 -1.233 1.00 94.56 118 ILE A N 1
ATOM 868 C CA . ILE A 1 118 ? -12.648 4.047 -0.766 1.00 94.56 118 ILE A CA 1
ATOM 869 C C . ILE A 1 118 ? -13.633 2.898 -0.542 1.00 94.56 118 ILE A C 1
ATOM 871 O O . ILE A 1 118 ? -13.823 2.093 -1.461 1.00 94.56 118 ILE A O 1
ATOM 875 N N . PRO A 1 119 ? -14.285 2.830 0.630 1.00 91.31 119 PRO A N 1
ATOM 876 C CA . PRO A 1 119 ? -15.356 1.877 0.857 1.00 91.31 119 PRO A CA 1
ATOM 877 C C . PRO A 1 119 ? -16.577 2.242 0.011 1.00 91.31 119 PRO A C 1
ATOM 879 O O . PRO A 1 119 ? -17.030 3.391 -0.017 1.00 91.31 119 PRO A O 1
ATOM 882 N N . VAL A 1 120 ? -17.135 1.249 -0.670 1.00 91.38 120 VAL A N 1
ATOM 883 C CA . VAL A 1 120 ? -18.379 1.352 -1.434 1.00 91.38 120 VAL A CA 1
ATOM 884 C C . VAL A 1 120 ? -19.304 0.195 -1.100 1.00 91.38 120 VAL A C 1
ATOM 886 O O . VAL A 1 120 ? -18.866 -0.888 -0.734 1.00 91.38 120 VAL A O 1
ATOM 889 N N . ILE A 1 121 ? -20.607 0.425 -1.238 1.00 91.94 121 ILE A N 1
ATOM 890 C CA . ILE A 1 121 ? -21.619 -0.620 -1.084 1.00 91.94 121 ILE A CA 1
ATOM 891 C C . ILE A 1 121 ? -22.028 -1.076 -2.481 1.00 91.94 121 ILE A C 1
ATOM 893 O O . ILE A 1 121 ? -22.616 -0.306 -3.245 1.00 91.94 121 ILE A O 1
ATOM 897 N N . THR A 1 122 ? -21.725 -2.325 -2.811 1.00 88.06 122 THR A N 1
ATOM 898 C CA . THR A 1 122 ? -22.138 -2.981 -4.052 1.00 88.06 122 THR A CA 1
ATOM 899 C C . THR A 1 122 ? -23.342 -3.897 -3.786 1.00 88.06 122 THR A C 1
ATOM 901 O O . THR A 1 122 ? -23.702 -4.148 -2.631 1.00 88.06 122 THR A O 1
ATOM 904 N N . PRO A 1 123 ? -24.003 -4.433 -4.829 1.00 91.31 123 PRO A N 1
ATOM 905 C CA . PRO A 1 123 ? -25.041 -5.449 -4.649 1.00 91.31 123 PRO A CA 1
ATOM 906 C C . PRO A 1 123 ? -24.549 -6.733 -3.958 1.00 91.31 123 PRO A C 1
ATOM 908 O O . PRO A 1 123 ? -25.371 -7.502 -3.463 1.00 91.31 123 PRO A O 1
ATOM 911 N N . THR A 1 124 ? -23.234 -6.979 -3.950 1.00 88.12 124 THR A N 1
ATOM 912 C CA . THR A 1 124 ? -22.587 -8.152 -3.348 1.00 88.12 124 THR A CA 1
ATOM 913 C C . THR A 1 124 ? -22.075 -7.910 -1.929 1.00 88.12 124 THR A C 1
ATOM 915 O O . THR A 1 124 ? -21.864 -8.881 -1.206 1.00 88.12 124 THR A O 1
ATOM 918 N N . GLY A 1 125 ? -21.942 -6.653 -1.496 1.00 87.31 125 GLY A N 1
ATOM 919 C CA . GLY A 1 125 ? -21.532 -6.292 -0.139 1.00 87.31 125 GLY A CA 1
ATOM 920 C C . GLY A 1 125 ? -20.704 -5.004 -0.080 1.00 87.31 125 GLY A C 1
ATOM 921 O O . GLY A 1 125 ? -20.614 -4.282 -1.071 1.00 87.31 125 GLY A O 1
ATOM 922 N N . PRO A 1 126 ? -20.128 -4.671 1.087 1.00 85.00 126 PRO A N 1
ATOM 923 C CA . PRO A 1 126 ? -19.102 -3.640 1.173 1.00 85.00 126 PRO A CA 1
ATOM 924 C C . PRO A 1 126 ? -17.821 -4.105 0.465 1.00 85.00 126 PRO A C 1
ATOM 926 O O . PRO A 1 126 ? -17.367 -5.229 0.669 1.00 85.00 126 PRO A O 1
ATOM 929 N N . GLU A 1 127 ? -17.243 -3.237 -0.358 1.00 88.00 127 GLU A N 1
ATOM 930 C CA . GLU A 1 127 ? -15.999 -3.475 -1.095 1.00 88.00 127 GLU A CA 1
ATOM 931 C C . GLU A 1 127 ? -15.100 -2.236 -1.016 1.00 88.00 127 GLU A C 1
ATOM 933 O O . GLU A 1 127 ? -15.585 -1.107 -0.920 1.00 88.00 127 GLU A O 1
ATOM 938 N N . LEU A 1 128 ? -13.784 -2.440 -1.093 1.00 88.81 128 LEU A N 1
ATOM 939 C CA . LEU A 1 128 ? -12.820 -1.361 -1.293 1.00 88.81 128 LEU A CA 1
ATOM 940 C C . LEU A 1 128 ? -12.542 -1.215 -2.784 1.00 88.81 128 LEU A C 1
ATOM 942 O O . LEU A 1 128 ? -12.096 -2.161 -3.426 1.00 88.81 128 LEU A O 1
ATOM 946 N N . ILE A 1 129 ? -12.759 -0.019 -3.324 1.00 93.50 129 ILE A N 1
ATOM 947 C CA . ILE A 1 129 ? -12.355 0.319 -4.692 1.00 93.50 129 ILE A CA 1
ATOM 948 C C . ILE A 1 129 ? -11.302 1.413 -4.673 1.00 93.50 129 ILE A C 1
ATOM 950 O O . ILE A 1 129 ? -11.302 2.288 -3.805 1.00 93.50 129 ILE A O 1
ATOM 954 N N . GLY A 1 130 ? -10.425 1.414 -5.669 1.00 95.19 130 GLY A N 1
ATOM 955 C CA . GLY A 1 130 ? -9.454 2.486 -5.819 1.00 95.19 130 GLY A CA 1
ATOM 956 C C . GLY A 1 130 ? -8.224 2.048 -6.582 1.00 95.19 130 GLY A C 1
ATOM 957 O O . GLY A 1 130 ? -8.356 1.439 -7.638 1.00 95.19 130 GLY A O 1
ATOM 958 N N . ALA A 1 131 ? -7.037 2.391 -6.093 1.00 96.88 131 ALA A N 1
ATOM 959 C CA . ALA A 1 131 ? -5.797 1.967 -6.723 1.00 96.88 131 ALA A CA 1
ATOM 960 C C . ALA A 1 131 ? -4.652 1.802 -5.723 1.00 96.88 131 ALA A C 1
ATOM 962 O O . ALA A 1 131 ? -4.532 2.572 -4.765 1.00 96.88 131 ALA A O 1
ATOM 963 N N . ALA A 1 132 ? -3.786 0.832 -6.006 1.00 98.06 132 ALA A N 1
ATOM 964 C CA . ALA A 1 132 ? -2.498 0.654 -5.350 1.00 98.06 132 ALA A CA 1
ATOM 965 C C . ALA A 1 132 ? -1.385 0.641 -6.402 1.00 98.06 132 ALA A C 1
ATOM 967 O O . ALA A 1 132 ? -1.476 -0.095 -7.385 1.00 98.06 132 ALA A O 1
ATOM 968 N N . LEU A 1 133 ? -0.364 1.481 -6.231 1.00 98.12 133 LEU A N 1
ATOM 969 C CA . LEU A 1 133 ? 0.731 1.627 -7.186 1.00 98.12 133 LEU A CA 1
ATOM 970 C C . LEU A 1 133 ? 2.063 1.827 -6.473 1.00 98.12 133 LEU A C 1
ATOM 972 O O . LEU A 1 133 ? 2.165 2.679 -5.593 1.00 98.12 133 LEU A O 1
ATOM 976 N N . LEU A 1 134 ? 3.090 1.117 -6.928 1.00 98.44 134 LEU A N 1
ATOM 977 C CA . LEU A 1 134 ? 4.493 1.419 -6.659 1.00 98.44 134 LEU A CA 1
ATOM 978 C C . LEU A 1 134 ? 5.185 1.603 -8.010 1.00 98.44 134 LEU A C 1
ATOM 980 O O . LEU A 1 134 ? 5.270 0.655 -8.793 1.00 98.44 134 LEU A O 1
ATOM 984 N N . SER A 1 135 ? 5.645 2.818 -8.304 1.00 98.19 135 SER A N 1
ATOM 985 C CA . SER A 1 135 ? 6.375 3.104 -9.546 1.00 98.19 135 SER A CA 1
ATOM 986 C C . SER A 1 135 ? 7.769 2.474 -9.536 1.00 98.19 135 SER A C 1
ATOM 988 O O . SER A 1 135 ? 8.269 2.089 -8.487 1.00 98.19 135 SER A O 1
ATOM 990 N N . SER A 1 136 ? 8.430 2.411 -10.691 1.00 98.12 136 SER A N 1
ATOM 991 C CA . SER A 1 136 ? 9.859 2.083 -10.739 1.00 98.12 136 SER A CA 1
ATOM 992 C C . SER A 1 136 ? 10.713 3.236 -10.212 1.00 98.12 136 SER A C 1
ATOM 994 O O . SER A 1 136 ? 10.309 4.403 -10.271 1.00 98.12 136 SER A O 1
ATOM 996 N N . ALA A 1 137 ? 11.916 2.917 -9.743 1.00 97.56 137 ALA A N 1
ATOM 997 C CA . ALA A 1 137 ? 12.816 3.901 -9.186 1.00 97.56 137 ALA A CA 1
ATOM 998 C C . ALA A 1 137 ? 13.270 4.920 -10.242 1.00 97.56 137 ALA A C 1
ATOM 1000 O O . ALA A 1 137 ? 13.696 4.557 -11.342 1.00 97.56 137 ALA A O 1
ATOM 1001 N N . GLY A 1 138 ? 13.161 6.210 -9.921 1.00 96.25 138 GLY A N 1
ATOM 1002 C CA . GLY A 1 138 ? 13.509 7.304 -10.837 1.00 96.25 138 GLY A CA 1
ATOM 1003 C C . GLY A 1 138 ? 12.577 7.500 -12.052 1.00 96.25 138 GLY A C 1
ATOM 1004 O O . GLY A 1 138 ? 12.910 8.283 -12.949 1.00 96.25 138 GLY A O 1
ATOM 1005 N N . ALA A 1 139 ? 11.426 6.822 -12.121 1.00 95.00 139 ALA A N 1
ATOM 1006 C CA . ALA A 1 139 ? 10.496 6.873 -13.254 1.00 95.00 139 ALA A CA 1
ATOM 1007 C C . ALA A 1 139 ? 9.247 7.758 -13.028 1.00 95.00 139 ALA A C 1
ATOM 1009 O O . ALA A 1 139 ? 8.308 7.375 -12.338 1.00 95.00 139 ALA A O 1
ATOM 1010 N N . ARG A 1 140 ? 9.167 8.913 -13.712 1.00 92.75 140 ARG A N 1
ATOM 1011 C CA . ARG A 1 140 ? 8.066 9.902 -13.563 1.00 92.75 140 ARG A CA 1
ATOM 1012 C C . ARG A 1 140 ? 6.645 9.365 -13.813 1.00 92.75 140 ARG A C 1
ATOM 1014 O O . ARG A 1 140 ? 5.678 10.030 -13.447 1.00 92.75 140 ARG A O 1
ATOM 1021 N N . ASP A 1 141 ? 6.509 8.227 -14.485 1.00 93.44 141 ASP A N 1
ATOM 1022 C CA . ASP A 1 141 ? 5.221 7.584 -14.739 1.00 93.44 141 ASP A CA 1
ATOM 1023 C C . ASP A 1 141 ? 4.810 6.713 -13.533 1.00 93.44 141 ASP A C 1
ATOM 1025 O O . ASP A 1 141 ? 5.513 5.743 -13.229 1.00 93.44 141 ASP A O 1
ATOM 1029 N N . PRO A 1 142 ? 3.676 6.991 -12.859 1.00 88.88 142 PRO A N 1
ATOM 1030 C CA . PRO A 1 142 ? 3.219 6.194 -11.719 1.00 88.88 142 PRO A CA 1
ATOM 1031 C C . PRO A 1 142 ? 2.890 4.736 -12.079 1.00 88.88 142 PRO A C 1
ATOM 1033 O O . PRO A 1 142 ? 2.892 3.882 -11.197 1.00 88.88 142 PRO A O 1
ATOM 1036 N N . PHE A 1 143 ? 2.646 4.427 -13.359 1.00 95.50 143 PHE A N 1
ATOM 1037 C CA . PHE A 1 143 ? 2.366 3.067 -13.836 1.00 95.50 143 PHE A CA 1
ATOM 1038 C C . PHE A 1 143 ? 3.620 2.310 -14.299 1.00 95.50 143 PHE A C 1
ATOM 1040 O O . PHE A 1 143 ? 3.525 1.173 -14.764 1.00 95.50 143 PHE A O 1
ATOM 1047 N N . SER A 1 144 ? 4.806 2.911 -14.152 1.00 97.38 144 SER A N 1
ATOM 1048 C CA . SER A 1 144 ? 6.089 2.317 -14.555 1.00 97.38 144 SER A CA 1
ATOM 1049 C C . SER A 1 144 ? 6.512 1.085 -13.748 1.00 97.38 144 SER A C 1
ATOM 1051 O O . SER A 1 144 ? 7.468 0.419 -14.139 1.00 97.38 144 SER A O 1
ATOM 1053 N N . GLY A 1 145 ? 5.856 0.798 -12.622 1.00 97.94 145 GLY A N 1
ATOM 1054 C CA . GLY A 1 145 ? 6.131 -0.360 -11.774 1.00 97.94 145 GLY A CA 1
ATOM 1055 C C . GLY A 1 145 ? 4.922 -1.285 -11.655 1.00 97.94 145 GLY A C 1
ATOM 1056 O O . GLY A 1 145 ? 4.338 -1.688 -12.663 1.00 97.94 145 GLY A O 1
ATOM 1057 N N . VAL A 1 146 ? 4.559 -1.628 -10.421 1.00 98.56 146 VAL A N 1
ATOM 1058 C CA . VAL A 1 146 ? 3.397 -2.471 -10.108 1.00 98.56 146 VAL A CA 1
ATOM 1059 C C . VAL A 1 146 ? 2.188 -1.572 -9.892 1.00 98.56 146 VAL A C 1
ATOM 1061 O O . VAL A 1 146 ? 2.244 -0.659 -9.070 1.00 98.56 146 VAL A O 1
ATOM 1064 N N . ALA A 1 147 ? 1.088 -1.838 -10.596 1.00 98.06 147 ALA A N 1
ATOM 1065 C CA . ALA A 1 147 ? -0.158 -1.105 -10.399 1.00 98.06 147 ALA A CA 1
ATOM 1066 C C . ALA A 1 147 ? -1.381 -2.027 -10.435 1.00 98.06 147 ALA A C 1
ATOM 1068 O O . ALA A 1 147 ? -1.533 -2.844 -11.345 1.00 98.06 147 ALA A O 1
ATOM 1069 N N . ASP A 1 148 ? -2.277 -1.830 -9.474 1.00 97.25 148 ASP A N 1
ATOM 1070 C CA . ASP A 1 148 ? -3.595 -2.453 -9.379 1.00 97.25 148 ASP A CA 1
ATOM 1071 C C . ASP A 1 148 ? -4.661 -1.357 -9.411 1.00 97.25 148 ASP A C 1
ATOM 1073 O O . ASP A 1 148 ? -4.996 -0.751 -8.389 1.00 97.25 148 ASP A O 1
ATOM 1077 N N . ILE A 1 149 ? -5.158 -1.050 -10.611 1.00 94.69 149 ILE A N 1
ATOM 1078 C CA . ILE A 1 149 ? -6.249 -0.096 -10.805 1.00 94.69 149 ILE A CA 1
ATOM 1079 C C . ILE A 1 149 ? -7.561 -0.852 -10.610 1.00 94.69 149 ILE A C 1
ATOM 1081 O O . ILE A 1 149 ? -7.842 -1.837 -11.285 1.00 94.69 149 ILE A O 1
ATOM 1085 N N . GLY A 1 150 ? -8.395 -0.352 -9.709 1.00 92.56 150 GLY A N 1
ATOM 1086 C CA . GLY A 1 150 ? -9.588 -1.037 -9.223 1.00 92.56 150 GLY A CA 1
ATOM 1087 C C . GLY A 1 150 ? -9.374 -1.706 -7.868 1.00 92.56 150 GLY A C 1
ATOM 1088 O O . G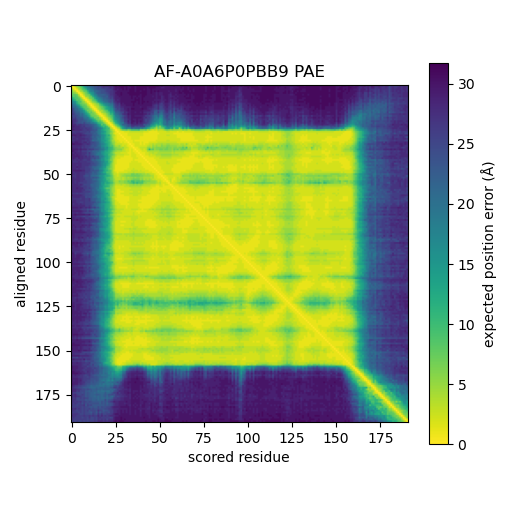LY A 1 150 ? -10.364 -2.071 -7.246 1.00 92.56 150 GLY A O 1
ATOM 1089 N N . ALA A 1 151 ? -8.124 -1.796 -7.393 1.00 92.62 151 ALA A N 1
ATOM 1090 C CA . ALA A 1 151 ? -7.753 -2.408 -6.119 1.00 92.62 151 ALA A CA 1
ATOM 1091 C C . ALA A 1 151 ? -8.235 -3.863 -5.967 1.00 92.62 151 ALA A C 1
ATOM 1093 O O . ALA A 1 151 ? -8.602 -4.309 -4.884 1.00 92.62 151 ALA A O 1
ATOM 1094 N N . SER A 1 152 ? -8.239 -4.606 -7.072 1.00 94.00 152 SER A N 1
ATOM 1095 C CA . SER A 1 152 ? -8.820 -5.951 -7.153 1.00 94.00 152 SER A CA 1
ATOM 1096 C C . SER A 1 152 ? -7.997 -7.040 -6.455 1.00 94.00 152 SER A C 1
ATOM 1098 O O . SER A 1 152 ? -8.504 -8.125 -6.177 1.00 94.00 152 SER A O 1
ATOM 1100 N N . THR A 1 153 ? -6.726 -6.760 -6.181 1.00 95.69 153 THR A N 1
ATOM 1101 C CA . THR A 1 153 ? -5.756 -7.663 -5.551 1.00 95.69 153 THR A CA 1
ATOM 1102 C C . THR A 1 153 ? -5.226 -7.126 -4.225 1.00 95.69 153 THR A C 1
ATOM 1104 O O . THR A 1 153 ? -4.441 -7.806 -3.563 1.00 95.69 153 THR A O 1
ATOM 1107 N N . VAL A 1 154 ? -5.616 -5.906 -3.845 1.00 96.06 154 VAL A N 1
ATOM 1108 C CA . VAL A 1 154 ? -5.130 -5.264 -2.626 1.00 96.06 154 VAL A CA 1
ATOM 1109 C C . VAL A 1 154 ? -5.680 -5.997 -1.412 1.00 96.06 154 VAL A C 1
ATOM 1111 O O . VAL A 1 154 ? -6.881 -6.227 -1.293 1.00 96.06 154 VAL A O 1
ATOM 1114 N N . THR A 1 155 ? -4.796 -6.337 -0.483 1.00 95.56 155 THR A N 1
ATOM 1115 C CA . THR A 1 155 ? -5.155 -6.999 0.770 1.00 95.56 155 THR A CA 1
ATOM 1116 C C . THR A 1 155 ? -4.444 -6.347 1.944 1.00 95.56 155 THR A C 1
ATOM 1118 O O . THR A 1 155 ? -3.322 -5.852 1.811 1.00 95.56 155 THR A O 1
ATOM 1121 N N . PHE A 1 156 ? -5.104 -6.375 3.102 1.00 94.00 156 PHE A N 1
ATOM 1122 C CA . PHE A 1 156 ? -4.527 -5.980 4.381 1.00 94.00 156 PHE A CA 1
ATOM 1123 C C . PHE A 1 156 ? -4.668 -7.119 5.373 1.00 94.00 156 PHE A C 1
ATOM 1125 O O . PHE A 1 156 ? -5.716 -7.754 5.468 1.00 94.00 156 PHE A O 1
ATOM 1132 N N . THR A 1 157 ? -3.617 -7.354 6.142 1.00 92.50 157 THR A N 1
ATOM 1133 C CA . THR A 1 157 ? -3.618 -8.339 7.220 1.00 92.50 157 THR A CA 1
ATOM 1134 C C . THR A 1 157 ? -3.216 -7.648 8.503 1.00 92.50 157 THR A C 1
ATOM 1136 O O . THR A 1 157 ? -2.129 -7.074 8.569 1.00 92.50 157 THR A O 1
ATOM 1139 N N . SER A 1 158 ? -4.057 -7.704 9.532 1.00 89.31 158 SER A N 1
ATOM 1140 C CA . SER A 1 158 ? -3.652 -7.231 10.854 1.00 89.31 158 SER A CA 1
ATOM 1141 C C . SER A 1 158 ? -2.486 -8.084 11.357 1.00 89.31 158 SER A C 1
ATOM 1143 O O . SER A 1 158 ? -2.583 -9.308 11.438 1.00 89.31 158 SER A O 1
ATOM 1145 N N . LEU A 1 159 ? -1.367 -7.430 11.655 1.00 85.19 159 LEU A N 1
ATOM 1146 C CA . LEU A 1 159 ? -0.172 -8.036 12.246 1.00 85.19 159 LEU A CA 1
ATOM 1147 C C . LEU A 1 159 ? -0.092 -7.756 13.746 1.00 85.19 159 LEU A C 1
ATOM 1149 O O . LEU A 1 159 ? 0.909 -8.096 14.375 1.00 85.19 159 LEU A O 1
ATOM 1153 N N . SER A 1 160 ? -1.123 -7.118 14.311 1.00 68.81 160 SER A N 1
ATOM 1154 C CA . SER A 1 160 ? -1.166 -6.760 15.720 1.00 68.81 160 SER A CA 1
ATOM 1155 C C . SER A 1 160 ? -0.941 -8.009 16.565 1.00 68.81 160 SER A C 1
ATOM 1157 O O . SER A 1 160 ? -1.763 -8.925 16.608 1.00 68.81 160 SER A O 1
ATOM 1159 N N . THR A 1 161 ? 0.203 -8.052 17.240 1.00 49.56 161 THR A N 1
ATOM 1160 C CA . THR A 1 161 ? 0.513 -9.092 18.209 1.00 49.56 161 THR A CA 1
ATOM 1161 C C . THR A 1 161 ? -0.462 -8.942 19.361 1.00 49.56 161 THR A C 1
ATOM 1163 O O . THR A 1 161 ? -0.432 -7.940 20.075 1.00 49.56 161 THR A O 1
ATOM 1166 N N . THR A 1 162 ? -1.333 -9.930 19.542 1.00 43.75 162 THR A N 1
ATOM 1167 C CA . THR A 1 162 ? -2.123 -10.103 20.758 1.00 43.75 162 THR A CA 1
ATOM 1168 C C . THR A 1 162 ? -1.206 -9.949 21.971 1.00 43.75 162 THR A C 1
ATOM 1170 O O . THR A 1 162 ? -0.389 -10.831 22.245 1.00 43.75 162 THR A O 1
ATOM 1173 N N . ILE A 1 163 ? -1.335 -8.846 22.710 1.00 46.59 163 ILE A N 1
ATOM 1174 C CA . ILE A 1 163 ? -0.944 -8.846 24.117 1.00 46.59 163 ILE A CA 1
ATOM 1175 C C . ILE A 1 163 ? -1.861 -9.894 24.758 1.00 46.59 163 ILE A C 1
ATOM 1177 O O . ILE A 1 163 ? -3.079 -9.776 24.592 1.00 46.59 163 ILE A O 1
ATOM 1181 N N . PRO A 1 164 ? -1.329 -10.950 25.402 1.00 41.88 164 PRO A N 1
ATOM 1182 C CA . PRO A 1 164 ? -2.174 -11.952 26.024 1.00 41.88 164 PRO A CA 1
ATOM 1183 C C . PRO A 1 164 ? -3.100 -11.237 26.994 1.00 41.88 164 PRO A C 1
ATOM 1185 O O . PRO A 1 164 ? -2.648 -10.462 27.839 1.00 41.88 164 PRO A O 1
ATOM 1188 N N . GLU A 1 165 ? -4.395 -11.488 26.838 1.00 46.88 165 GLU A N 1
ATOM 1189 C CA . GLU A 1 165 ? -5.401 -11.144 27.821 1.00 46.88 165 GLU A CA 1
ATOM 1190 C C . GLU A 1 165 ? -4.927 -11.645 29.189 1.00 46.88 165 GLU A C 1
ATOM 1192 O O . GLU A 1 165 ? -5.092 -12.810 29.542 1.00 46.88 165 GLU A O 1
ATOM 1197 N N . THR A 1 166 ? -4.352 -10.767 30.010 1.00 45.25 166 THR A N 1
ATOM 1198 C CA . THR A 1 166 ? -4.353 -10.992 31.451 1.00 45.25 166 THR A CA 1
ATOM 1199 C C . THR A 1 166 ? -5.743 -10.615 31.938 1.00 45.25 166 THR A C 1
ATOM 1201 O O . THR A 1 166 ? -5.922 -9.610 32.623 1.00 45.25 166 THR A O 1
ATOM 1204 N N . VAL A 1 167 ? -6.748 -11.395 31.539 1.00 47.41 167 VAL A N 1
ATOM 1205 C CA . VAL A 1 167 ? -7.963 -11.541 32.333 1.00 47.41 167 VAL A CA 1
ATOM 1206 C C . VAL A 1 167 ? -7.498 -12.303 33.572 1.00 47.41 167 VAL A C 1
ATOM 1208 O O . VAL A 1 167 ? -7.115 -13.467 33.445 1.00 47.41 167 VAL A O 1
ATOM 1211 N N . PRO A 1 168 ? -7.455 -11.697 34.776 1.00 46.47 168 PRO A N 1
ATOM 1212 C CA . PRO A 1 168 ? -7.318 -12.504 35.971 1.00 46.47 168 PRO A CA 1
ATOM 1213 C C . PRO A 1 168 ? -8.549 -13.399 35.989 1.00 46.47 168 PRO A C 1
ATOM 1215 O O . PRO A 1 168 ? -9.677 -12.897 35.978 1.00 46.47 168 PRO A O 1
ATOM 1218 N N . GLU A 1 169 ? -8.346 -14.713 35.967 1.00 47.59 169 GLU A N 1
ATOM 1219 C CA . GLU A 1 169 ? -9.447 -15.651 36.116 1.00 47.59 169 GLU A CA 1
ATOM 1220 C C . GLU A 1 169 ? -10.292 -15.236 37.337 1.00 47.59 169 GLU A C 1
ATOM 1222 O O . GLU A 1 169 ? -9.732 -14.804 38.355 1.00 47.59 169 GLU A O 1
ATOM 1227 N N . PRO A 1 170 ? -11.630 -15.367 37.296 1.00 49.97 170 PRO A N 1
ATOM 1228 C CA . PRO A 1 170 ? -12.503 -14.984 38.410 1.00 49.97 170 PRO A CA 1
ATOM 1229 C C . PRO A 1 170 ? -12.080 -15.571 39.774 1.00 49.97 170 PRO A C 1
ATOM 1231 O O . PRO A 1 170 ? -12.385 -15.000 40.823 1.00 49.97 170 PRO A O 1
ATOM 1234 N N . GLY A 1 171 ? -11.323 -16.676 39.776 1.00 49.28 171 GLY A N 1
ATOM 1235 C CA . GLY A 1 171 ? -10.731 -17.277 40.972 1.00 49.28 171 GLY A CA 1
ATOM 1236 C C . GLY A 1 171 ? -9.661 -16.423 41.670 1.00 49.28 171 GLY A C 1
ATOM 1237 O O . GLY A 1 171 ? -9.555 -16.466 42.896 1.00 49.28 171 GLY A O 1
ATOM 1238 N N . THR A 1 172 ? -8.907 -15.594 40.943 1.00 50.88 172 THR A N 1
ATOM 1239 C CA . THR A 1 172 ? -7.842 -14.746 41.512 1.00 50.88 172 THR A CA 1
ATOM 1240 C C . THR A 1 172 ? -8.411 -13.566 42.311 1.00 50.88 172 THR A C 1
ATOM 1242 O O . THR A 1 172 ? -7.858 -13.188 43.346 1.00 50.88 172 THR A O 1
ATOM 1245 N N . ILE A 1 173 ? -9.568 -13.030 41.902 1.00 48.91 173 ILE A N 1
ATOM 1246 C CA . ILE A 1 173 ? -10.261 -11.930 42.599 1.00 48.91 173 ILE A CA 1
ATOM 1247 C C . ILE A 1 173 ? -10.895 -12.423 43.912 1.00 48.91 173 ILE A C 1
ATOM 1249 O O . ILE A 1 173 ? -10.833 -11.740 44.937 1.00 48.91 173 ILE A O 1
ATOM 1253 N N . LEU A 1 174 ? -11.436 -13.647 43.923 1.00 47.00 174 LEU A N 1
ATOM 1254 C CA . LEU A 1 174 ? -11.960 -14.274 45.143 1.00 47.00 174 LEU A CA 1
ATOM 1255 C C . LEU A 1 174 ? -10.842 -14.675 46.122 1.00 47.00 174 LEU A C 1
ATOM 1257 O O . LEU A 1 174 ? -11.020 -14.568 47.339 1.00 47.00 174 LEU A O 1
ATOM 1261 N N . GLY A 1 175 ? -9.667 -15.063 45.618 1.00 48.44 175 GLY A N 1
ATOM 1262 C CA . GLY A 1 175 ? -8.490 -15.342 46.446 1.00 48.44 175 GLY A CA 1
ATOM 1263 C C . GLY A 1 175 ? -8.030 -14.130 47.267 1.00 48.44 175 GLY A C 1
ATOM 1264 O O . GLY A 1 175 ? -7.781 -14.256 48.466 1.00 48.44 175 GLY A O 1
ATOM 1265 N N . LEU A 1 176 ? -8.003 -12.934 46.667 1.00 49.88 176 LEU A N 1
ATOM 1266 C CA . LEU A 1 176 ? -7.585 -11.695 47.345 1.00 49.88 176 LEU A CA 1
ATOM 1267 C C . LEU A 1 176 ? -8.583 -11.219 48.418 1.00 49.88 176 LEU A C 1
ATOM 1269 O O . LEU A 1 176 ? -8.167 -10.769 49.488 1.00 49.88 176 LEU A O 1
ATOM 1273 N N . LEU A 1 177 ? -9.891 -11.383 48.191 1.00 50.47 177 LEU A N 1
ATOM 1274 C CA . LEU A 1 177 ? -10.926 -11.077 49.192 1.00 50.47 177 LEU A CA 1
ATOM 1275 C C . LEU A 1 177 ? -10.890 -12.043 50.389 1.00 50.47 177 LEU A C 1
ATOM 1277 O O . LEU A 1 177 ? -11.108 -11.634 51.533 1.00 50.47 177 LEU A O 1
ATOM 1281 N N . THR A 1 178 ? -10.549 -13.312 50.151 1.00 50.25 178 THR A N 1
ATOM 1282 C CA . THR A 1 178 ? -10.479 -14.321 51.219 1.00 50.25 178 THR A CA 1
ATOM 1283 C C . THR A 1 178 ? -9.278 -14.075 52.142 1.00 50.25 178 THR A C 1
ATOM 1285 O O . THR A 1 178 ? -9.420 -14.135 53.365 1.00 50.25 178 THR A O 1
ATOM 1288 N N . VAL A 1 179 ? -8.120 -13.680 51.595 1.00 51.66 179 VAL A N 1
ATOM 1289 C CA . VAL A 1 179 ? -6.914 -13.376 52.394 1.00 51.66 179 VAL A CA 1
ATOM 1290 C C . VAL A 1 179 ? -7.073 -12.089 53.221 1.00 51.66 179 VAL A C 1
ATOM 1292 O O . VAL A 1 179 ? -6.651 -12.052 54.380 1.00 51.66 179 VAL A O 1
ATOM 1295 N N . GLY A 1 180 ? -7.758 -11.064 52.698 1.00 51.16 180 GLY A N 1
ATOM 1296 C CA . GLY A 1 180 ? -8.046 -9.832 53.449 1.00 51.16 180 GLY A CA 1
ATOM 1297 C C . GLY A 1 180 ? -8.952 -10.047 54.672 1.00 51.16 180 GLY A C 1
ATOM 1298 O O . GLY A 1 180 ? -8.751 -9.426 55.717 1.00 51.16 180 GLY A O 1
ATOM 1299 N N . SER A 1 181 ? -9.911 -10.974 54.581 1.00 50.41 181 SER A N 1
ATOM 1300 C CA . SER A 1 181 ? -10.832 -11.278 55.686 1.00 50.41 181 SER A CA 1
ATOM 1301 C C . SER A 1 181 ? -10.199 -12.103 56.818 1.00 50.41 181 SER A C 1
ATOM 1303 O O . SER A 1 181 ? -10.559 -11.924 57.983 1.00 50.41 181 SER A O 1
ATOM 1305 N N . LEU A 1 182 ? -9.200 -12.944 56.519 1.00 50.50 182 LEU A N 1
ATOM 1306 C CA . LEU A 1 182 ? -8.513 -13.754 57.533 1.00 50.50 182 LEU A CA 1
ATOM 1307 C C . LEU A 1 182 ? -7.457 -12.952 58.320 1.00 50.50 182 LEU A C 1
ATOM 1309 O O . LEU A 1 182 ? -7.294 -13.167 59.521 1.00 50.50 182 LEU A O 1
ATOM 1313 N N . GLY A 1 183 ? -6.801 -11.970 57.687 1.00 46.97 183 GLY A N 1
ATOM 1314 C CA . GLY A 1 183 ? -5.847 -11.069 58.353 1.00 46.97 183 GLY A CA 1
ATOM 1315 C C . GLY A 1 183 ? -6.487 -10.074 59.335 1.00 46.97 183 GLY A C 1
ATOM 1316 O O . GLY A 1 183 ? -5.842 -9.638 60.289 1.00 46.97 183 GLY A O 1
ATOM 1317 N N . ALA A 1 184 ? -7.769 -9.741 59.156 1.00 49.66 184 ALA A N 1
ATOM 1318 C CA . ALA A 1 184 ? -8.515 -8.891 60.089 1.00 49.66 184 ALA A CA 1
ATOM 1319 C C . ALA A 1 184 ? -9.009 -9.649 61.340 1.00 49.66 184 ALA A C 1
ATOM 1321 O O . ALA A 1 184 ? -9.225 -9.039 62.388 1.00 49.66 184 ALA A O 1
ATOM 1322 N N . LEU A 1 185 ? -9.155 -10.978 61.262 1.00 47.22 185 LEU A N 1
ATOM 1323 C CA . LEU A 1 185 ? -9.598 -11.817 62.383 1.00 47.22 185 LEU A CA 1
ATOM 1324 C C . LEU A 1 185 ? -8.454 -12.210 63.331 1.00 47.22 185 LEU A C 1
ATOM 1326 O O . LEU A 1 185 ? -8.697 -12.383 64.524 1.00 47.22 185 LEU A O 1
ATOM 1330 N N . THR A 1 186 ? -7.206 -12.280 62.861 1.00 49.34 186 THR A N 1
ATOM 1331 C CA . THR A 1 186 ? -6.054 -12.602 63.726 1.00 49.34 186 THR A CA 1
ATOM 1332 C C . THR A 1 186 ? -5.541 -11.410 64.536 1.00 49.34 186 THR A C 1
ATOM 1334 O O . THR A 1 186 ? -4.977 -11.616 65.605 1.00 49.34 186 THR A O 1
ATOM 1337 N N . ARG A 1 187 ? -5.821 -10.161 64.128 1.00 46.94 187 ARG A N 1
ATOM 1338 C CA . ARG A 1 187 ? -5.509 -8.962 64.938 1.00 46.94 187 ARG A CA 1
ATOM 1339 C C . ARG A 1 187 ? -6.489 -8.677 66.078 1.00 46.94 187 ARG A C 1
ATOM 1341 O O . ARG A 1 187 ? -6.219 -7.796 66.885 1.00 46.94 187 ARG A O 1
ATOM 1348 N N . LYS A 1 188 ? -7.610 -9.401 66.178 1.00 44.50 188 LYS A N 1
ATOM 1349 C CA . LYS A 1 188 ? -8.591 -9.220 67.266 1.00 44.50 188 LYS A CA 1
ATOM 1350 C C . LYS A 1 188 ? -8.461 -10.246 68.397 1.00 44.50 188 LYS A C 1
ATOM 1352 O O . LYS A 1 188 ? -9.365 -10.358 69.221 1.00 44.50 188 LYS A O 1
ATOM 1357 N N . ARG A 1 189 ? -7.355 -10.996 68.430 1.00 45.09 189 ARG A N 1
ATOM 1358 C CA . ARG A 1 189 ? -7.032 -11.953 69.496 1.00 45.09 189 ARG A CA 1
ATOM 1359 C C . ARG A 1 189 ? -5.684 -11.658 70.164 1.00 45.09 189 ARG A C 1
ATOM 1361 O O . ARG A 1 189 ? -5.029 -12.576 70.621 1.00 45.09 189 ARG A O 1
ATOM 1368 N N . GLU A 1 190 ? -5.295 -10.390 70.224 1.00 47.88 190 GLU A N 1
ATOM 1369 C CA . GLU A 1 190 ? -4.336 -9.872 71.208 1.00 47.88 190 GLU A CA 1
ATOM 1370 C C . GLU A 1 190 ? -4.847 -8.505 71.684 1.00 47.88 190 GLU A C 1
ATOM 1372 O O . GLU A 1 190 ? -4.447 -7.450 71.195 1.00 47.88 190 GLU A O 1
ATOM 1377 N N . ALA A 1 191 ? -5.828 -8.554 72.583 1.00 40.66 191 ALA A N 1
ATOM 1378 C CA . ALA A 1 191 ? -6.183 -7.498 73.523 1.00 40.66 191 ALA A CA 1
ATOM 1379 C C . ALA A 1 191 ? -6.542 -8.181 74.845 1.00 40.66 191 ALA A C 1
ATOM 1381 O O . ALA A 1 191 ? -7.219 -9.237 74.774 1.00 40.66 191 ALA A O 1
#

Radius of gyration: 27.12 Å; Cα contacts (8 Å, |Δi|>4): 390; chains: 1; bounding box: 60×32×90 Å

Mean predicted aligned error: 13.37 Å

Secondary structure (DSSP, 8-state):
--------------------------EEEEEEE-SSSSS-SEEEEEEEE-SS-SBTTEE-EEEEEEEE-SSSSPPSSEEIIIII---SEEEEEEETTEEEEEEEEEE-SS-EEEEEEEEEEETTEEEEEEEEEEPPTT-S-TTSSEEEET-SS-EEEE-----------HHHHHHHHHHHHHHHHHTTS--

Solvent-accessible surface area (backbone atoms only — not comparable to full-atom values): 10848 Å² total; per-residue (Å²): 135,91,79,88,84,81,83,80,87,81,75,78,79,81,77,79,79,76,79,74,78,74,84,51,55,49,31,30,38,38,36,38,38,41,75,70,27,71,33,76,49,49,39,30,27,40,37,32,28,49,63,61,54,82,52,87,53,30,26,39,64,80,44,45,34,40,64,44,59,54,98,37,78,70,71,74,67,34,42,40,57,79,74,55,21,66,56,84,34,61,38,35,30,50,55,98,80,39,82,58,29,32,40,34,35,23,49,60,80,25,31,39,46,37,41,37,34,44,64,43,82,54,101,90,41,81,45,62,40,37,35,38,28,38,24,14,60,78,31,68,47,63,48,54,11,31,14,17,75,50,28,83,57,56,47,76,42,73,60,58,75,78,72,78,80,81,67,74,55,76,66,57,62,53,51,56,57,54,54,57,58,54,61,61,58,64,67,73,75,76,127